Protein AF-A0A937WDK9-F1 (afdb_monomer)

Structure (mmCIF, N/CA/C/O backbone):
data_AF-A0A937WDK9-F1
#
_entry.id   AF-A0A937WDK9-F1
#
loop_
_atom_site.group_PDB
_atom_site.id
_atom_site.type_symbol
_atom_site.label_atom_id
_atom_site.label_alt_id
_atom_site.label_comp_id
_atom_site.label_asym_id
_atom_site.label_entity_id
_atom_site.label_seq_id
_atom_site.pdbx_PDB_ins_code
_atom_site.Cartn_x
_atom_site.Cartn_y
_atom_site.Cartn_z
_atom_site.occupancy
_atom_site.B_iso_or_equiv
_atom_site.auth_seq_id
_atom_site.auth_co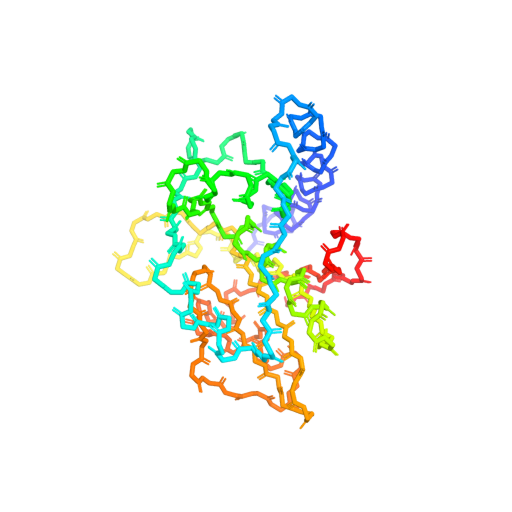mp_id
_atom_site.auth_asym_id
_atom_site.auth_atom_id
_atom_site.pdbx_PDB_model_num
ATOM 1 N N . MET A 1 1 ? 23.531 3.042 -22.780 1.00 50.19 1 MET A N 1
ATOM 2 C CA . MET A 1 1 ? 22.844 3.069 -21.468 1.00 50.19 1 MET A CA 1
ATOM 3 C C . MET A 1 1 ? 23.895 2.851 -20.392 1.00 50.19 1 MET A C 1
ATOM 5 O O . MET A 1 1 ? 24.497 1.791 -20.361 1.00 50.19 1 MET A O 1
ATOM 9 N N . GLY A 1 2 ? 24.240 3.904 -19.647 1.00 51.50 2 GLY A N 1
ATOM 10 C CA . GLY A 1 2 ? 25.459 3.957 -18.831 1.00 51.50 2 GLY A CA 1
ATOM 11 C C . GLY A 1 2 ? 25.343 3.305 -17.451 1.00 51.50 2 GLY A C 1
ATOM 12 O O . GLY A 1 2 ? 24.246 2.995 -16.985 1.00 51.50 2 GLY A O 1
ATOM 13 N N . ILE A 1 3 ? 26.495 3.181 -16.789 1.00 60.38 3 ILE A N 1
ATOM 14 C CA . ILE A 1 3 ? 26.734 2.653 -15.430 1.00 60.38 3 ILE A CA 1
ATOM 15 C C . ILE A 1 3 ? 25.678 3.118 -14.400 1.00 60.38 3 ILE A C 1
ATOM 17 O O . ILE A 1 3 ? 25.248 2.340 -13.551 1.00 60.38 3 ILE A O 1
ATOM 21 N N . LEU A 1 4 ? 25.171 4.350 -14.527 1.00 57.47 4 LEU A N 1
ATOM 22 C CA . LEU A 1 4 ? 24.114 4.915 -13.675 1.00 57.47 4 LEU A CA 1
ATOM 23 C C . LEU A 1 4 ? 22.807 4.100 -13.675 1.00 57.47 4 LEU A C 1
ATOM 25 O O . LEU A 1 4 ? 22.168 3.976 -12.634 1.00 57.47 4 LEU A O 1
ATOM 29 N N . SER A 1 5 ? 22.424 3.509 -14.811 1.00 59.91 5 SER A N 1
ATOM 30 C CA . SER A 1 5 ? 21.208 2.685 -14.915 1.00 59.91 5 SER A CA 1
ATOM 31 C C . SER A 1 5 ? 21.325 1.344 -14.182 1.00 59.91 5 SER A C 1
ATOM 33 O O . SER A 1 5 ? 20.327 0.851 -13.665 1.00 59.91 5 SER A O 1
ATOM 35 N N . ALA A 1 6 ? 22.538 0.793 -14.066 1.00 64.69 6 ALA A N 1
ATOM 36 C CA . ALA A 1 6 ? 22.803 -0.444 -13.330 1.00 64.69 6 ALA A CA 1
ATOM 37 C C . ALA A 1 6 ? 22.931 -0.211 -11.813 1.00 64.69 6 ALA A C 1
ATOM 39 O O . ALA A 1 6 ? 22.556 -1.070 -11.014 1.00 64.69 6 ALA A O 1
ATOM 40 N N . ILE A 1 7 ? 23.437 0.958 -11.404 1.00 70.50 7 ILE A N 1
ATOM 41 C CA . ILE A 1 7 ? 23.608 1.320 -9.988 1.00 70.50 7 ILE A CA 1
ATOM 42 C C . ILE A 1 7 ? 22.280 1.751 -9.357 1.00 70.50 7 ILE A C 1
ATOM 44 O O . ILE A 1 7 ? 22.033 1.449 -8.191 1.00 70.50 7 ILE A O 1
ATOM 48 N N . TYR A 1 8 ? 21.409 2.417 -10.117 1.00 73.50 8 TYR A N 1
ATOM 49 C CA . TYR A 1 8 ? 20.180 3.014 -9.594 1.00 73.50 8 TYR A CA 1
ATOM 50 C C . TYR A 1 8 ? 19.248 2.024 -8.855 1.00 73.50 8 TYR A C 1
ATOM 52 O O . TYR A 1 8 ? 18.906 2.319 -7.709 1.00 73.50 8 TYR A O 1
ATOM 60 N N . PRO A 1 9 ? 18.919 0.823 -9.380 1.00 71.25 9 PRO A N 1
ATOM 61 C CA . PRO A 1 9 ? 18.114 -0.158 -8.641 1.00 71.25 9 PRO A CA 1
ATOM 62 C C . PRO A 1 9 ? 18.754 -0.589 -7.315 1.00 71.25 9 PRO A C 1
ATOM 64 O O . PRO A 1 9 ? 18.071 -0.796 -6.314 1.00 71.25 9 PRO A O 1
ATOM 67 N N . SER A 1 10 ? 20.081 -0.730 -7.302 1.00 76.56 10 SER A N 1
ATOM 68 C CA . SER A 1 10 ? 20.834 -1.124 -6.110 1.00 76.56 10 SER A CA 1
ATOM 69 C C . SER A 1 10 ? 20.853 -0.002 -5.068 1.00 76.56 10 SER A C 1
ATOM 71 O O . SER A 1 10 ? 20.646 -0.273 -3.888 1.00 76.56 10 SER A O 1
ATOM 73 N N . ALA A 1 11 ? 21.031 1.250 -5.497 1.00 74.12 11 ALA A N 1
ATOM 74 C CA . ALA A 1 11 ? 20.981 2.421 -4.625 1.00 74.12 11 ALA A CA 1
ATOM 75 C C . ALA A 1 11 ? 19.591 2.607 -3.997 1.00 74.12 11 ALA A C 1
ATOM 77 O O . ALA A 1 11 ? 19.490 2.817 -2.792 1.00 74.12 11 ALA A O 1
ATOM 78 N N . VAL A 1 12 ? 18.524 2.444 -4.786 1.00 72.44 12 VAL A N 1
ATOM 79 C CA . VAL A 1 12 ? 17.136 2.486 -4.300 1.00 72.44 12 VAL A CA 1
ATOM 80 C C . VAL A 1 12 ? 16.889 1.399 -3.250 1.00 72.44 12 VAL A C 1
ATOM 82 O O . VAL A 1 12 ? 16.391 1.687 -2.163 1.00 72.44 12 VAL A O 1
ATOM 85 N N . ARG A 1 13 ? 17.327 0.160 -3.513 1.00 72.75 13 ARG A N 1
ATOM 86 C CA . ARG A 1 13 ? 17.210 -0.950 -2.554 1.00 72.75 13 ARG A CA 1
ATOM 87 C C . ARG A 1 13 ? 17.935 -0.671 -1.235 1.00 72.75 13 ARG A C 1
ATOM 89 O O . ARG A 1 13 ? 17.421 -1.002 -0.169 1.00 72.75 13 ARG A O 1
ATOM 96 N N . VAL A 1 14 ? 19.136 -0.096 -1.293 1.00 76.19 14 VAL A N 1
ATOM 97 C CA . VAL A 1 14 ? 19.879 0.309 -0.088 1.00 76.19 14 VAL A CA 1
ATOM 98 C C . VAL A 1 14 ? 19.139 1.427 0.648 1.00 76.19 14 VAL A C 1
ATOM 100 O O . VAL A 1 14 ? 19.013 1.352 1.867 1.00 76.19 14 VAL A O 1
ATOM 103 N N . GLY A 1 15 ? 18.582 2.399 -0.080 1.00 74.75 15 GLY A N 1
ATOM 104 C CA . GLY A 1 15 ? 17.730 3.449 0.478 1.00 74.75 15 GLY A CA 1
ATOM 105 C C . GLY A 1 15 ? 16.576 2.885 1.309 1.00 74.75 15 GLY A C 1
ATOM 106 O O . GLY A 1 15 ? 16.439 3.249 2.474 1.00 74.75 15 GLY A O 1
ATOM 107 N N . TYR A 1 16 ? 15.822 1.913 0.780 1.00 70.44 16 TYR A N 1
ATOM 108 C CA . TYR A 1 16 ? 14.734 1.267 1.531 1.00 70.44 16 TYR A CA 1
ATOM 109 C C . TYR A 1 16 ? 15.210 0.567 2.806 1.00 70.44 16 TYR A C 1
ATOM 111 O O . TYR A 1 16 ? 14.581 0.693 3.857 1.00 70.44 16 TYR A O 1
ATOM 119 N N . LYS A 1 17 ? 16.354 -0.125 2.748 1.00 74.44 17 LYS A N 1
ATOM 120 C CA . LYS A 1 17 ? 16.926 -0.792 3.928 1.00 74.44 17 LYS A CA 1
ATOM 121 C C . LYS A 1 17 ? 17.296 0.185 5.044 1.00 74.44 17 LYS A C 1
ATOM 123 O O . LYS A 1 17 ? 17.211 -0.185 6.210 1.00 74.44 17 LYS A O 1
ATOM 128 N N . LEU A 1 18 ? 17.707 1.402 4.695 1.00 78.50 18 LEU A N 1
ATOM 129 C CA . LEU A 1 18 ? 18.058 2.446 5.661 1.00 78.50 18 LEU A CA 1
ATOM 130 C C . LEU A 1 18 ? 16.834 3.244 6.138 1.00 78.50 18 LEU A C 1
ATOM 132 O O . LEU A 1 18 ? 16.800 3.666 7.294 1.00 78.50 18 LEU A O 1
ATOM 136 N N . ARG A 1 19 ? 15.814 3.408 5.284 1.00 79.75 19 ARG A N 1
ATOM 137 C CA . ARG A 1 19 ? 14.560 4.113 5.602 1.00 79.75 19 ARG A CA 1
ATOM 138 C C . ARG A 1 19 ? 13.787 3.439 6.734 1.00 79.75 19 ARG A C 1
ATOM 140 O O . ARG A 1 19 ? 13.255 4.126 7.601 1.00 79.75 19 ARG A O 1
ATOM 147 N N . MET A 1 20 ? 13.758 2.108 6.765 1.00 78.56 20 MET A N 1
ATOM 148 C CA . MET A 1 20 ? 12.973 1.349 7.746 1.00 78.56 20 MET A CA 1
ATOM 149 C C . MET A 1 20 ? 13.413 1.572 9.210 1.00 78.56 20 MET A C 1
ATOM 151 O O . MET A 1 20 ? 12.558 1.929 10.023 1.00 78.56 20 MET A O 1
ATOM 155 N N . PRO A 1 21 ? 14.703 1.436 9.583 1.00 82.06 21 PRO A N 1
ATOM 156 C CA . PRO A 1 21 ? 15.163 1.760 10.936 1.00 82.06 21 PRO A CA 1
ATOM 157 C C . PRO A 1 21 ? 14.905 3.214 11.339 1.00 82.06 21 PRO A C 1
ATOM 159 O O . PRO A 1 21 ? 14.501 3.473 12.472 1.00 82.06 21 PRO A O 1
ATOM 162 N N . LEU A 1 22 ? 15.107 4.160 10.414 1.00 83.75 22 LEU A N 1
ATOM 163 C CA . LEU A 1 22 ? 14.830 5.574 10.665 1.00 83.75 22 LEU A CA 1
ATOM 164 C C . LEU A 1 22 ? 13.338 5.798 10.934 1.00 83.75 22 LEU A C 1
ATOM 166 O O . LEU A 1 22 ? 12.985 6.472 11.899 1.00 83.75 22 LEU A O 1
ATOM 170 N N . SER A 1 23 ? 12.477 5.164 10.138 1.00 83.00 23 SER A N 1
ATOM 171 C CA . SER A 1 23 ? 11.026 5.254 10.295 1.00 83.00 23 SER A CA 1
ATOM 172 C C . SER A 1 23 ? 10.580 4.709 11.651 1.00 83.00 23 SER A C 1
ATOM 174 O O . SER A 1 23 ? 9.870 5.368 12.406 1.00 83.00 23 SER A O 1
ATOM 176 N N . GLN A 1 24 ? 11.093 3.535 12.035 1.00 84.62 24 GLN A N 1
ATOM 177 C CA . GLN A 1 24 ? 10.843 2.949 13.354 1.00 84.62 24 GLN A CA 1
ATOM 178 C C . GLN A 1 24 ? 11.306 3.856 14.496 1.00 84.62 24 GLN A C 1
ATOM 180 O O . GLN A 1 24 ? 10.623 3.948 15.513 1.00 84.62 24 GLN A O 1
ATOM 185 N N . PHE A 1 25 ? 12.458 4.513 14.347 1.00 87.12 25 PHE A N 1
ATOM 186 C CA . PHE A 1 25 ? 12.966 5.440 15.350 1.00 87.12 25 PHE A CA 1
ATOM 187 C C . PHE A 1 25 ? 12.063 6.670 15.489 1.00 87.12 25 PHE A C 1
ATOM 189 O O . PHE A 1 25 ? 11.666 6.992 16.605 1.00 87.12 25 PHE A O 1
ATOM 196 N N . ILE A 1 26 ? 11.686 7.314 14.380 1.00 86.12 26 ILE A N 1
ATOM 197 C CA . ILE A 1 26 ? 10.807 8.494 14.397 1.00 86.12 26 ILE A CA 1
ATOM 198 C C . ILE A 1 26 ? 9.428 8.134 14.968 1.00 86.12 26 ILE A C 1
ATOM 200 O O . ILE A 1 26 ? 8.899 8.857 15.813 1.00 86.12 26 ILE A O 1
ATOM 204 N N . ASN A 1 27 ? 8.865 6.988 14.578 1.00 85.62 27 ASN A N 1
ATOM 205 C CA . ASN A 1 27 ? 7.535 6.566 15.019 1.00 85.62 27 ASN A CA 1
ATOM 206 C C . ASN A 1 27 ? 7.449 6.271 16.523 1.00 85.62 27 ASN A C 1
ATOM 208 O O . ASN A 1 27 ? 6.358 6.349 17.081 1.00 85.62 27 ASN A O 1
ATOM 212 N N . ARG A 1 28 ? 8.571 6.006 17.214 1.00 87.25 28 ARG A N 1
ATOM 213 C CA . ARG A 1 28 ? 8.590 5.872 18.688 1.00 87.25 28 ARG A CA 1
ATOM 214 C C . ARG A 1 28 ? 8.210 7.159 19.416 1.00 87.25 28 ARG A C 1
ATOM 216 O O . ARG A 1 28 ? 7.789 7.088 20.565 1.00 87.25 28 ARG A O 1
ATOM 223 N N . PHE A 1 29 ? 8.376 8.310 18.770 1.00 88.62 29 PHE A N 1
ATOM 224 C CA . PHE A 1 29 ? 8.053 9.618 19.342 1.00 88.62 29 PHE A CA 1
ATOM 225 C C . PHE A 1 29 ? 6.690 10.150 18.884 1.00 88.62 29 PHE A C 1
ATOM 227 O O . PHE A 1 29 ? 6.264 11.206 19.344 1.00 88.62 29 PHE A O 1
ATOM 234 N N . ARG A 1 30 ? 6.004 9.442 17.978 1.00 87.25 30 ARG A N 1
ATOM 235 C CA . ARG A 1 30 ? 4.662 9.790 17.497 1.00 87.25 30 ARG A CA 1
ATOM 236 C C . ARG A 1 30 ? 3.605 9.034 18.302 1.00 87.25 30 ARG A C 1
ATOM 238 O O . ARG A 1 30 ? 3.839 7.909 18.737 1.00 87.25 30 ARG A O 1
ATOM 245 N N . ASP A 1 31 ? 2.425 9.630 18.464 1.00 88.19 31 ASP A N 1
ATOM 246 C CA . ASP A 1 31 ? 1.291 8.953 19.100 1.00 88.19 31 ASP A CA 1
ATOM 247 C C . ASP A 1 31 ? 0.873 7.736 18.267 1.00 88.19 31 ASP A C 1
ATOM 249 O O . ASP A 1 31 ? 0.479 7.876 17.112 1.00 88.19 31 ASP A O 1
ATOM 253 N N . ASN A 1 32 ? 0.993 6.538 18.838 1.00 89.44 32 ASN A N 1
ATOM 254 C CA . ASN A 1 32 ? 0.663 5.262 18.200 1.00 89.44 32 ASN A CA 1
ATOM 255 C C . ASN A 1 32 ? -0.526 4.564 18.889 1.00 89.44 32 ASN A C 1
ATOM 257 O O . ASN A 1 32 ? -0.700 3.355 18.761 1.00 89.44 32 ASN A O 1
ATOM 261 N N . SER A 1 33 ? -1.325 5.307 19.662 1.00 90.38 33 SER A N 1
ATOM 262 C CA . SER A 1 33 ? -2.481 4.783 20.405 1.00 90.38 33 SER A CA 1
ATOM 263 C C . SER A 1 33 ? -3.751 4.631 19.553 1.00 90.38 33 SER A C 1
ATOM 265 O O . SER A 1 33 ? -4.788 4.165 20.035 1.00 90.38 33 SER A O 1
ATOM 267 N N . GLY A 1 34 ? -3.687 5.012 18.274 1.00 90.75 34 GLY A N 1
ATOM 268 C CA . GLY A 1 34 ? -4.795 4.905 17.336 1.00 90.75 34 GLY A CA 1
ATOM 269 C C . GLY A 1 34 ? -5.216 3.457 17.113 1.00 90.75 34 GLY A C 1
ATOM 270 O O . GLY A 1 34 ? -4.447 2.645 16.606 1.00 90.75 34 GLY A O 1
ATOM 271 N N . THR A 1 35 ? -6.460 3.136 17.459 1.00 92.12 35 THR A N 1
ATOM 272 C CA . THR A 1 35 ? -7.077 1.847 17.119 1.00 92.12 35 THR A CA 1
ATOM 273 C C . THR A 1 35 ? -7.824 1.980 15.792 1.00 92.12 35 THR A C 1
ATOM 275 O O . THR A 1 35 ? -8.569 2.957 15.636 1.00 92.12 35 THR A O 1
ATOM 278 N N . PRO A 1 36 ? -7.688 1.010 14.875 1.00 92.62 36 PRO A N 1
ATOM 279 C CA . PRO A 1 36 ? -8.468 0.986 13.648 1.00 92.62 36 PRO A CA 1
ATOM 280 C C . PRO A 1 36 ? -9.974 0.991 13.902 1.00 92.62 36 PRO A C 1
ATOM 282 O O . PRO A 1 36 ? -10.452 0.422 14.890 1.00 92.62 36 PRO A O 1
ATOM 285 N N . LEU A 1 37 ? -10.722 1.615 12.992 1.00 94.62 37 LEU A N 1
ATOM 286 C CA . LEU A 1 37 ? -12.136 1.288 12.837 1.00 94.62 37 LEU A CA 1
ATOM 287 C C . LEU A 1 37 ? -12.266 -0.151 12.334 1.00 94.62 37 LEU A C 1
ATOM 289 O O . LEU A 1 37 ? -11.373 -0.669 11.661 1.00 94.62 37 LEU A O 1
ATOM 293 N N . LYS A 1 38 ? -13.383 -0.791 12.673 1.00 95.94 38 LYS A N 1
ATOM 294 C CA . LYS A 1 38 ? -13.736 -2.093 12.113 1.00 95.94 38 LYS A CA 1
ATOM 295 C C . LYS A 1 38 ? -14.597 -1.863 10.884 1.00 95.94 38 LYS A C 1
ATOM 297 O O . LYS A 1 38 ? -15.565 -1.116 10.973 1.00 95.94 38 LYS A O 1
ATOM 302 N N . PHE A 1 39 ? -14.230 -2.519 9.796 1.00 97.50 39 PHE A N 1
ATOM 303 C CA . PHE A 1 39 ? -14.986 -2.542 8.553 1.00 97.50 39 PHE A CA 1
ATOM 304 C C . PHE A 1 39 ? -15.478 -3.965 8.315 1.00 97.50 39 PHE A C 1
ATOM 306 O O . PHE A 1 39 ? -14.867 -4.922 8.797 1.00 97.50 39 PHE A O 1
ATOM 313 N N . THR A 1 40 ? -16.592 -4.092 7.612 1.00 96.88 40 THR A N 1
ATOM 314 C CA . THR A 1 40 ? -17.188 -5.381 7.256 1.00 96.88 40 THR A CA 1
ATOM 315 C C . THR A 1 40 ? -16.495 -5.972 6.036 1.00 96.88 40 THR A C 1
ATOM 317 O O . THR A 1 40 ? -16.202 -7.164 6.007 1.00 96.88 40 THR A O 1
ATOM 320 N N . ASP A 1 41 ? -16.197 -5.122 5.056 1.00 97.44 41 ASP A N 1
ATOM 321 C CA . ASP A 1 41 ? -15.576 -5.489 3.791 1.00 97.44 41 ASP A CA 1
ATOM 322 C C . ASP A 1 41 ? -14.684 -4.353 3.254 1.00 97.44 41 ASP A C 1
ATOM 324 O O . ASP A 1 41 ? -14.533 -3.281 3.857 1.00 97.44 41 ASP A O 1
ATOM 328 N N . TYR A 1 42 ? -14.032 -4.616 2.120 1.00 97.06 42 TYR A N 1
ATOM 329 C CA . TYR A 1 42 ? -13.104 -3.673 1.506 1.00 97.06 42 TYR A CA 1
ATOM 330 C C . TYR A 1 42 ? -13.815 -2.496 0.816 1.00 97.06 42 TYR A C 1
ATOM 332 O O . TYR A 1 42 ? -13.167 -1.478 0.570 1.00 97.06 42 TYR A O 1
ATOM 340 N N . GLU A 1 43 ? -15.105 -2.613 0.488 1.00 97.50 43 GLU A N 1
ATOM 341 C CA . GLU A 1 43 ? -15.888 -1.574 -0.194 1.00 97.50 43 GLU A CA 1
ATOM 342 C C . GLU A 1 43 ? -16.322 -0.504 0.805 1.00 97.50 43 GLU A C 1
ATOM 344 O O . GLU A 1 43 ? -16.090 0.683 0.572 1.00 97.50 43 GLU A O 1
ATOM 349 N N . GLU A 1 44 ? -16.811 -0.926 1.974 1.00 97.94 44 GLU A N 1
ATOM 350 C CA . GLU A 1 44 ? -17.080 -0.054 3.117 1.00 97.94 44 GLU A CA 1
ATOM 351 C C . GLU A 1 44 ? -15.816 0.727 3.505 1.00 97.94 44 GLU A C 1
ATOM 353 O O . GLU A 1 44 ? -15.845 1.952 3.678 1.00 97.94 44 GLU A O 1
ATOM 358 N N . PHE A 1 45 ? -14.675 0.031 3.583 1.00 98.12 45 PHE A N 1
ATOM 359 C CA . PHE A 1 45 ? -13.393 0.686 3.818 1.00 98.12 45 PHE A CA 1
ATOM 360 C C . PHE A 1 45 ? -13.035 1.661 2.690 1.00 98.12 45 PHE A C 1
ATOM 362 O O . PHE A 1 45 ? -12.595 2.771 2.983 1.00 98.12 45 PHE A O 1
ATOM 369 N N . ALA A 1 46 ? -13.230 1.297 1.419 1.00 97.81 46 ALA A N 1
ATOM 370 C CA . ALA A 1 46 ? -12.906 2.162 0.285 1.00 97.81 46 ALA A CA 1
ATOM 371 C C . ALA A 1 46 ? -13.676 3.488 0.326 1.00 97.81 46 ALA A C 1
ATOM 373 O O . ALA A 1 46 ? -13.078 4.555 0.149 1.00 97.81 46 ALA A O 1
ATOM 374 N N . ASP A 1 47 ? -14.980 3.427 0.591 1.00 97.88 47 ASP A N 1
ATOM 375 C CA . ASP A 1 47 ? -15.842 4.604 0.677 1.00 97.88 47 ASP A CA 1
ATOM 376 C C . ASP A 1 47 ? -15.451 5.497 1.853 1.00 97.88 47 ASP A C 1
ATOM 378 O O . ASP A 1 47 ? -15.288 6.716 1.698 1.00 97.88 47 ASP A O 1
ATOM 382 N N . TRP A 1 48 ? -15.213 4.893 3.019 1.00 97.44 48 TRP A N 1
ATOM 383 C CA . TRP A 1 48 ? -14.728 5.621 4.183 1.00 97.44 48 TRP A CA 1
ATOM 384 C C . TRP A 1 48 ? -13.368 6.273 3.912 1.00 97.44 48 TRP A C 1
ATOM 386 O O . TRP A 1 48 ? -13.175 7.457 4.201 1.00 97.44 48 TRP A O 1
ATOM 396 N N . PHE A 1 49 ? -12.430 5.529 3.328 1.00 97.31 49 PHE A N 1
ATOM 397 C CA . PHE A 1 49 ? -11.053 5.964 3.121 1.00 97.31 49 PHE A CA 1
ATOM 398 C C . PHE A 1 49 ? -10.968 7.107 2.113 1.00 97.31 49 PHE A C 1
ATOM 400 O O . PHE A 1 49 ? -10.262 8.089 2.343 1.00 97.31 49 PHE A O 1
ATOM 407 N N . LYS A 1 50 ? -11.775 7.053 1.052 1.00 96.56 50 LYS A N 1
ATOM 408 C CA . LYS A 1 50 ? -11.913 8.141 0.081 1.00 96.56 50 LYS A CA 1
ATOM 409 C C . LYS A 1 50 ? -12.358 9.456 0.729 1.00 96.56 50 LYS A C 1
ATOM 411 O O . LYS A 1 50 ? -11.888 10.518 0.321 1.00 96.56 50 LYS A O 1
ATOM 416 N N . ALA A 1 51 ? -13.251 9.395 1.717 1.00 96.44 51 ALA A N 1
ATOM 417 C CA . ALA A 1 51 ? -13.770 10.571 2.415 1.00 96.44 51 ALA A CA 1
ATOM 418 C C . ALA A 1 51 ? -12.868 11.059 3.565 1.00 96.44 51 ALA A C 1
ATOM 420 O O . ALA A 1 51 ? -12.852 12.253 3.861 1.00 96.44 51 ALA A O 1
ATOM 421 N N . ASN A 1 52 ? -12.119 10.156 4.206 1.00 97.31 52 ASN A N 1
ATOM 422 C CA . ASN A 1 52 ? -11.406 10.424 5.462 1.00 97.31 52 ASN A CA 1
ATOM 423 C C . ASN A 1 52 ? -9.880 10.415 5.338 1.00 97.31 52 ASN A C 1
ATOM 425 O O . ASN A 1 52 ? -9.199 10.706 6.322 1.00 97.31 52 ASN A O 1
ATOM 429 N N . ALA A 1 53 ? -9.327 10.109 4.166 1.00 96.81 53 ALA A N 1
ATOM 430 C CA . ALA A 1 53 ? -7.896 10.168 3.914 1.00 96.81 53 ALA A CA 1
ATOM 431 C C . ALA A 1 53 ? -7.555 11.094 2.748 1.00 96.81 53 ALA A C 1
ATOM 433 O O . ALA A 1 53 ? -8.287 11.212 1.763 1.00 96.81 53 ALA A O 1
ATOM 434 N N . LYS A 1 54 ? -6.400 11.746 2.855 1.00 95.31 54 LYS A N 1
ATOM 435 C CA . LYS A 1 54 ? -5.874 12.667 1.857 1.00 95.31 54 LYS A CA 1
ATOM 436 C C . LYS A 1 54 ? -4.406 12.373 1.606 1.00 95.31 54 LYS A C 1
ATOM 438 O O . LYS A 1 54 ? -3.612 12.306 2.538 1.00 95.31 54 LYS A O 1
ATOM 443 N N . TRP A 1 55 ? -4.054 12.274 0.329 1.00 91.62 55 TRP A N 1
ATOM 444 C CA . TRP A 1 55 ? -2.657 12.226 -0.074 1.00 91.62 55 TRP A CA 1
ATOM 445 C C . TRP A 1 55 ? -1.980 13.570 0.201 1.00 91.62 55 TRP A C 1
ATOM 447 O O . TRP A 1 55 ? -2.438 14.616 -0.276 1.00 91.62 55 TRP A O 1
ATOM 457 N N . GLU A 1 56 ? -0.888 13.531 0.948 1.00 88.88 56 GLU A N 1
ATOM 458 C CA . GLU A 1 56 ? -0.034 14.674 1.242 1.00 88.88 56 GLU A CA 1
ATOM 459 C C . GLU A 1 56 ? 1.419 14.278 0.986 1.00 88.88 56 GLU A C 1
ATOM 461 O O . GLU A 1 56 ? 1.844 13.180 1.319 1.00 88.88 56 GLU A O 1
ATOM 466 N N . GLN A 1 57 ? 2.165 15.149 0.310 1.00 79.88 57 GLN A N 1
ATOM 467 C CA . GLN A 1 57 ? 3.570 14.888 0.027 1.00 79.88 57 GLN A CA 1
ATOM 468 C C . GLN A 1 57 ? 4.391 15.158 1.290 1.00 79.88 57 GLN A C 1
ATOM 470 O O . GLN A 1 57 ? 4.257 16.239 1.863 1.00 79.88 57 GLN A O 1
ATOM 475 N N . ASP A 1 58 ? 5.289 14.238 1.641 1.00 70.75 58 ASP A N 1
ATOM 476 C CA . ASP A 1 58 ? 6.212 14.410 2.762 1.00 70.75 58 ASP A CA 1
ATOM 477 C C . ASP A 1 58 ? 7.019 15.714 2.695 1.00 70.75 58 ASP A C 1
ATOM 479 O O . ASP A 1 58 ? 7.426 16.199 1.624 1.00 70.75 58 ASP A O 1
ATOM 483 N N . GLU A 1 59 ? 7.286 16.261 3.883 1.00 63.03 59 GLU A N 1
ATOM 484 C CA . GLU A 1 59 ? 8.101 17.455 4.069 1.00 63.03 59 GLU A CA 1
ATOM 485 C C . GLU A 1 59 ? 9.486 17.298 3.413 1.00 63.03 59 GLU A C 1
ATOM 487 O O . GLU A 1 59 ? 10.030 16.203 3.241 1.00 63.03 59 GLU A O 1
ATOM 492 N N . LEU A 1 60 ? 10.075 18.425 2.999 1.00 58.22 60 LEU A N 1
ATOM 493 C CA . LEU A 1 60 ? 11.381 18.468 2.327 1.00 58.22 60 LEU A CA 1
ATOM 494 C C . LEU A 1 60 ? 11.473 17.607 1.052 1.00 58.22 60 LEU A C 1
ATOM 496 O O . LEU A 1 60 ? 12.557 17.149 0.699 1.00 58.22 60 LEU A O 1
ATOM 500 N N . ASN A 1 61 ? 10.368 17.423 0.320 1.00 54.25 61 ASN A N 1
ATOM 501 C CA . ASN A 1 61 ? 10.340 16.629 -0.914 1.00 54.25 61 ASN A CA 1
ATOM 502 C C . ASN A 1 61 ? 10.727 15.148 -0.699 1.00 54.25 61 ASN A C 1
ATOM 504 O O . ASN A 1 61 ? 11.344 14.558 -1.585 1.00 54.25 61 ASN A O 1
ATOM 508 N N . GLY A 1 62 ? 10.390 14.556 0.453 1.00 55.44 62 GLY A N 1
ATOM 509 C CA . GLY A 1 62 ? 10.728 13.158 0.757 1.00 55.44 62 GLY A CA 1
ATOM 510 C C . GLY A 1 62 ? 12.197 12.943 1.147 1.00 55.44 62 GLY A C 1
ATOM 511 O O . GLY A 1 62 ? 12.733 11.851 0.990 1.00 55.44 62 GLY A O 1
ATOM 512 N N . LEU A 1 63 ? 12.901 13.977 1.628 1.00 51.03 63 LEU A N 1
ATOM 513 C CA . LEU A 1 63 ? 14.254 13.792 2.178 1.00 51.03 63 LEU A CA 1
ATOM 514 C C . LEU A 1 63 ? 14.238 13.108 3.557 1.00 51.03 63 LEU A C 1
ATOM 516 O O . LEU A 1 63 ? 15.204 12.447 3.926 1.00 51.03 63 LEU A O 1
ATOM 520 N N . LEU A 1 64 ? 13.144 13.284 4.301 1.00 58.06 64 LEU A N 1
ATOM 521 C CA . LEU A 1 64 ? 12.855 12.634 5.583 1.00 58.06 64 LEU A CA 1
ATOM 522 C C . LEU A 1 64 ? 11.672 11.674 5.436 1.00 58.06 64 LEU A C 1
ATOM 524 O O . LEU A 1 64 ? 10.816 11.607 6.311 1.00 58.06 64 LEU A O 1
ATOM 528 N N . ASP A 1 65 ? 11.638 10.981 4.299 1.00 67.94 65 ASP A N 1
ATOM 529 C CA . ASP A 1 65 ? 10.581 10.056 3.910 1.00 67.94 65 ASP A CA 1
ATOM 530 C C . ASP A 1 65 ? 10.409 8.962 4.979 1.00 67.94 65 ASP A C 1
ATOM 532 O O . ASP A 1 65 ? 11.229 8.044 5.090 1.00 67.94 65 ASP A O 1
ATOM 536 N N . ASN A 1 66 ? 9.389 9.096 5.827 1.00 79.38 66 ASN A N 1
ATOM 537 C CA . ASN A 1 66 ? 9.149 8.234 6.985 1.00 79.38 66 ASN A CA 1
ATOM 538 C C . ASN A 1 66 ? 7.812 7.524 6.811 1.00 79.38 66 ASN A C 1
ATOM 540 O O . ASN A 1 66 ? 6.781 8.176 6.734 1.00 79.38 66 ASN A O 1
ATOM 544 N N . ILE A 1 67 ? 7.830 6.193 6.871 1.00 85.31 67 ILE A N 1
ATOM 545 C CA . ILE A 1 67 ? 6.604 5.396 6.848 1.00 85.31 67 ILE A CA 1
ATOM 546 C C . ILE A 1 67 ? 5.981 5.409 8.242 1.00 85.31 67 ILE A C 1
ATOM 548 O O . ILE A 1 67 ? 6.474 4.737 9.153 1.00 85.31 67 ILE A O 1
ATOM 552 N N . SER A 1 68 ? 4.874 6.122 8.411 1.00 87.62 68 SER A N 1
ATOM 553 C CA . SER A 1 68 ? 4.062 6.097 9.625 1.00 87.62 68 SER A CA 1
ATOM 554 C C . SER A 1 68 ? 3.482 4.700 9.850 1.00 87.62 68 SER A C 1
ATOM 556 O O . SER A 1 68 ? 3.138 3.970 8.913 1.00 87.62 68 SER A O 1
ATOM 558 N N . THR A 1 69 ? 3.352 4.291 11.112 1.00 90.31 69 THR A N 1
ATOM 559 C CA . THR A 1 69 ? 2.602 3.067 11.423 1.00 90.31 69 THR A CA 1
ATOM 560 C C . THR A 1 69 ? 1.110 3.290 11.168 1.00 90.31 69 THR A C 1
ATOM 562 O O . THR A 1 69 ? 0.611 4.415 11.252 1.00 90.31 69 THR A O 1
ATOM 565 N N . ALA A 1 70 ? 0.357 2.206 10.957 1.00 91.94 70 ALA A N 1
ATOM 566 C CA . ALA A 1 70 ? -1.102 2.293 10.907 1.00 91.94 70 ALA A CA 1
ATOM 567 C C . ALA A 1 70 ? -1.678 2.939 12.186 1.00 91.94 70 ALA A C 1
ATOM 569 O O . ALA A 1 70 ? -2.573 3.773 12.101 1.00 91.94 70 ALA A O 1
ATOM 570 N N . GLY A 1 71 ? -1.127 2.626 13.366 1.00 93.31 71 GLY A N 1
ATOM 571 C CA . GLY A 1 71 ? -1.560 3.230 14.631 1.00 93.31 71 GLY A CA 1
ATOM 572 C C . GLY A 1 71 ? -1.314 4.742 14.711 1.00 93.31 71 GLY A C 1
ATOM 573 O O . GLY A 1 71 ? -2.171 5.460 15.227 1.00 93.31 71 GLY A O 1
ATOM 574 N N . ASN A 1 72 ? -0.212 5.252 14.142 1.00 93.62 72 ASN A N 1
ATOM 575 C CA . ASN A 1 72 ? 0.024 6.695 14.028 1.00 93.62 72 ASN A CA 1
ATOM 576 C C . ASN A 1 72 ? -1.042 7.366 13.158 1.00 93.62 72 ASN A C 1
ATOM 578 O O . ASN A 1 72 ? -1.613 8.387 13.542 1.00 93.62 72 ASN A O 1
ATOM 582 N N . MET A 1 73 ? -1.346 6.762 12.012 1.00 95.75 73 MET A N 1
ATOM 583 C CA . MET A 1 73 ? -2.346 7.275 11.081 1.00 95.75 73 MET A CA 1
ATOM 584 C C . MET A 1 73 ? -3.755 7.270 11.698 1.00 95.75 73 MET A C 1
ATOM 586 O O . MET A 1 73 ? -4.489 8.254 11.606 1.00 95.75 73 MET A O 1
ATOM 590 N N . TRP A 1 74 ? -4.118 6.213 12.430 1.00 97.12 74 TRP A N 1
ATOM 591 C CA . TRP A 1 74 ? -5.384 6.154 13.168 1.00 97.12 74 TRP A CA 1
ATOM 592 C C . TRP A 1 74 ? -5.468 7.170 14.311 1.00 97.12 74 TRP A C 1
ATOM 594 O O . TRP A 1 74 ? -6.536 7.744 14.532 1.00 97.12 74 TRP A O 1
ATOM 604 N N . ALA A 1 75 ? -4.366 7.430 15.020 1.00 95.69 75 ALA A N 1
ATOM 605 C CA . ALA A 1 75 ? -4.317 8.473 16.043 1.00 95.69 75 ALA A CA 1
ATOM 606 C C . ALA A 1 75 ? -4.526 9.861 15.416 1.00 95.69 75 ALA A C 1
ATOM 608 O O . ALA A 1 75 ? -5.349 10.641 15.898 1.00 95.69 75 ALA A O 1
ATOM 609 N N . GLN A 1 76 ? -3.860 10.132 14.287 1.00 94.94 76 GLN A N 1
ATOM 610 C CA . GLN A 1 76 ? -4.006 11.376 13.533 1.00 94.94 76 GLN A CA 1
ATOM 611 C C . GLN A 1 76 ? -5.452 11.598 13.068 1.00 94.94 76 GLN A C 1
ATOM 613 O O . GLN A 1 76 ? -5.976 12.697 13.256 1.00 94.94 76 GLN A O 1
ATOM 618 N N . TRP A 1 77 ? -6.115 10.577 12.513 1.00 96.38 77 TRP A N 1
ATOM 619 C CA . TRP A 1 77 ? -7.519 10.690 12.109 1.00 96.38 77 TRP A CA 1
ATOM 620 C C . TRP A 1 77 ? -8.437 10.977 13.301 1.00 96.38 77 TRP A C 1
ATOM 622 O O . TRP A 1 77 ? -9.277 11.865 13.213 1.00 96.38 77 TRP A O 1
ATOM 632 N N . ARG A 1 78 ? -8.254 10.304 14.444 1.00 95.81 78 ARG A N 1
ATOM 633 C CA . ARG A 1 78 ? -9.074 10.562 15.643 1.00 95.81 78 ARG A CA 1
ATOM 634 C C . ARG A 1 78 ? -8.944 11.990 16.162 1.00 95.81 78 ARG A C 1
ATOM 636 O O . ARG A 1 78 ? -9.923 12.554 16.635 1.00 95.81 78 ARG A O 1
ATOM 643 N N . GLN A 1 79 ? -7.743 12.556 16.091 1.00 95.38 79 GLN A N 1
ATOM 644 C CA . GLN A 1 79 ? -7.479 13.915 16.562 1.00 95.38 79 GLN A CA 1
ATOM 645 C C . GLN A 1 79 ? -7.976 14.980 15.577 1.00 95.38 79 GLN A C 1
ATOM 647 O O . GLN A 1 79 ? -8.475 16.017 16.002 1.00 95.38 79 GLN A O 1
ATOM 652 N N . ASN A 1 80 ? -7.844 14.734 14.269 1.00 95.31 80 ASN A N 1
ATOM 653 C CA . ASN A 1 80 ? -8.026 15.766 13.241 1.00 95.31 80 ASN A CA 1
ATOM 654 C C . ASN A 1 80 ? -9.246 15.548 12.331 1.00 95.31 80 ASN A C 1
ATOM 656 O O . ASN A 1 80 ? -9.521 16.384 11.473 1.00 95.31 80 ASN A O 1
ATOM 660 N N . GLY A 1 81 ? -9.935 14.413 12.448 1.00 95.44 81 GLY A N 1
ATOM 661 C CA . GLY A 1 81 ? -11.013 13.984 11.549 1.00 95.44 81 GLY A CA 1
ATOM 662 C C . GLY A 1 81 ? -10.551 13.547 10.153 1.00 95.44 81 GLY A C 1
ATOM 663 O O . GLY A 1 81 ? -11.376 13.140 9.343 1.00 95.44 81 GLY A O 1
ATOM 664 N N . ILE A 1 82 ? -9.251 13.623 9.849 1.00 95.81 82 ILE A N 1
ATOM 665 C CA . ILE A 1 82 ? -8.684 13.264 8.545 1.00 95.81 82 ILE A CA 1
ATOM 666 C C . ILE A 1 82 ? -7.306 12.620 8.706 1.00 95.81 82 ILE A C 1
ATOM 668 O O . ILE A 1 82 ? -6.481 13.077 9.498 1.00 95.81 82 ILE A O 1
ATOM 672 N N . MET A 1 83 ? -7.061 11.568 7.931 1.00 95.12 83 MET A N 1
ATOM 673 C CA . MET A 1 83 ? -5.760 10.931 7.761 1.00 95.12 83 MET A CA 1
ATOM 674 C C . MET A 1 83 ? -5.006 11.622 6.623 1.00 95.12 83 MET A C 1
ATOM 676 O O . MET A 1 83 ? -5.522 11.734 5.511 1.00 95.12 83 MET A O 1
ATOM 680 N N . LYS A 1 84 ? -3.787 12.086 6.871 1.00 94.69 84 LYS A N 1
ATOM 681 C CA . LYS A 1 84 ? -2.912 12.678 5.862 1.00 94.69 84 LYS A CA 1
ATOM 682 C C . LYS A 1 84 ? -1.577 11.963 5.874 1.00 94.69 84 LYS A C 1
ATOM 684 O O . LYS A 1 84 ? -0.932 11.899 6.918 1.00 94.69 84 LYS A O 1
ATOM 689 N N . GLY A 1 85 ? -1.199 11.455 4.714 1.00 92.00 85 GLY A N 1
ATOM 690 C CA . GLY A 1 85 ? 0.050 10.742 4.518 1.00 92.00 85 GLY A CA 1
ATOM 691 C C . GLY A 1 85 ? 0.347 10.575 3.039 1.00 92.00 85 GLY A C 1
ATOM 692 O O . GLY A 1 85 ? -0.490 10.883 2.177 1.00 92.00 85 GLY A O 1
ATOM 693 N N . ASP A 1 86 ? 1.547 10.101 2.755 1.00 91.25 86 ASP A N 1
ATOM 694 C CA . ASP A 1 86 ? 2.016 9.898 1.396 1.00 91.25 86 ASP A CA 1
ATOM 695 C C . ASP A 1 86 ? 1.572 8.526 0.836 1.00 91.25 86 ASP A C 1
ATOM 697 O O . ASP A 1 86 ? 0.628 7.897 1.325 1.00 91.25 86 ASP A O 1
ATOM 701 N N . CYS A 1 87 ? 2.195 8.053 -0.248 1.00 92.06 87 CYS A N 1
ATOM 702 C CA . CYS A 1 87 ? 1.836 6.748 -0.802 1.00 92.06 87 CYS A CA 1
ATOM 703 C C . CYS A 1 87 ? 2.197 5.569 0.117 1.00 92.06 87 CYS A C 1
ATOM 705 O O . CYS A 1 87 ? 1.485 4.565 0.089 1.00 92.06 87 CYS A O 1
ATOM 707 N N . ASP A 1 88 ? 3.267 5.662 0.912 1.00 91.81 88 ASP A N 1
ATOM 708 C CA . ASP A 1 88 ? 3.665 4.595 1.828 1.00 91.81 88 ASP A CA 1
ATOM 709 C C . ASP A 1 88 ? 2.717 4.513 3.026 1.00 91.81 88 ASP A C 1
ATOM 711 O O . ASP A 1 88 ? 2.252 3.421 3.364 1.00 91.81 88 ASP A O 1
ATOM 715 N N . ASP A 1 89 ? 2.386 5.655 3.634 1.00 93.75 89 ASP A N 1
ATOM 716 C CA . ASP A 1 89 ? 1.482 5.715 4.787 1.00 93.75 89 ASP A CA 1
ATOM 717 C C . ASP A 1 89 ? 0.107 5.126 4.455 1.00 93.75 89 ASP A C 1
ATOM 719 O O . ASP A 1 89 ? -0.431 4.273 5.171 1.00 93.75 89 ASP A O 1
ATOM 723 N N . LEU A 1 90 ? -0.465 5.571 3.333 1.00 96.12 90 LEU A N 1
ATOM 724 C CA . LEU A 1 90 ? -1.804 5.174 2.915 1.00 96.12 90 LEU A CA 1
ATOM 725 C C . LEU A 1 90 ? -1.848 3.706 2.470 1.00 96.12 90 LEU A C 1
ATOM 727 O O . LEU A 1 90 ? -2.822 3.004 2.761 1.00 96.12 90 LEU A O 1
ATOM 731 N N . ALA A 1 91 ? -0.781 3.208 1.837 1.00 96.44 91 ALA A N 1
ATOM 732 C CA . ALA A 1 91 ? -0.654 1.788 1.526 1.00 96.44 91 ALA A CA 1
ATOM 733 C C . ALA A 1 91 ? -0.557 0.935 2.805 1.00 96.44 91 ALA A C 1
ATOM 735 O O . ALA A 1 91 ? -1.221 -0.100 2.914 1.00 96.44 91 ALA A O 1
ATOM 736 N N . ASN A 1 92 ? 0.207 1.393 3.803 1.00 95.12 92 ASN A N 1
ATOM 737 C CA . ASN A 1 92 ? 0.362 0.707 5.084 1.00 95.12 92 ASN A CA 1
ATOM 738 C C . ASN A 1 92 ? -0.973 0.584 5.839 1.00 95.12 92 ASN A C 1
ATOM 740 O O . ASN A 1 92 ? -1.345 -0.512 6.267 1.00 95.12 92 ASN A O 1
ATOM 744 N N . VAL A 1 93 ? -1.738 1.677 5.942 1.00 96.94 93 VAL A N 1
ATOM 745 C CA . VAL A 1 93 ? -3.087 1.654 6.537 1.00 96.94 93 VAL A CA 1
ATOM 746 C C . VAL A 1 93 ? -3.990 0.679 5.789 1.00 96.94 93 VAL A C 1
ATOM 748 O O . VAL A 1 93 ? -4.591 -0.193 6.416 1.00 96.94 93 VAL A O 1
ATOM 751 N N . SER A 1 94 ? -4.029 0.776 4.457 1.00 97.81 94 SER A N 1
ATOM 752 C CA . SER A 1 94 ? -4.877 -0.081 3.622 1.00 97.81 94 SER A CA 1
ATOM 753 C C . SER A 1 94 ? -4.556 -1.563 3.822 1.00 97.81 94 SER A C 1
ATOM 755 O O . SER A 1 94 ? -5.459 -2.367 4.021 1.00 97.81 94 SER A O 1
ATOM 757 N N . ALA A 1 95 ? -3.273 -1.937 3.828 1.00 97.62 95 ALA A N 1
ATOM 758 C CA . ALA A 1 95 ? -2.858 -3.331 3.984 1.00 97.62 95 ALA A CA 1
ATOM 759 C C . ALA A 1 95 ? -3.206 -3.907 5.365 1.00 97.62 95 ALA A C 1
ATOM 761 O O . ALA A 1 95 ? -3.543 -5.086 5.466 1.00 97.62 95 ALA A O 1
ATOM 762 N N . ASN A 1 96 ? -3.138 -3.093 6.424 1.00 97.38 96 ASN A N 1
ATOM 763 C CA . ASN A 1 96 ? -3.525 -3.528 7.767 1.00 97.38 96 ASN A CA 1
ATOM 764 C C . ASN A 1 96 ? -5.041 -3.705 7.890 1.00 97.38 96 ASN A C 1
ATOM 766 O O . ASN A 1 96 ? -5.476 -4.736 8.391 1.00 97.38 96 ASN A O 1
ATOM 770 N N . VAL A 1 97 ? -5.838 -2.764 7.371 1.00 97.69 97 VAL A N 1
ATOM 771 C CA . VAL A 1 97 ? -7.304 -2.901 7.375 1.00 97.69 97 VAL A CA 1
ATOM 772 C C . VAL A 1 97 ? -7.739 -4.124 6.574 1.00 97.69 97 VAL A C 1
ATOM 774 O O . VAL A 1 97 ? -8.507 -4.931 7.082 1.00 97.69 97 VAL A O 1
ATOM 777 N N . LEU A 1 98 ? -7.200 -4.307 5.363 1.00 97.62 98 LEU A N 1
ATOM 778 C CA . LEU A 1 98 ? -7.507 -5.455 4.504 1.00 97.62 98 LEU A CA 1
ATOM 779 C C . LEU A 1 98 ? -7.191 -6.792 5.183 1.00 97.62 98 LEU A C 1
ATOM 781 O O . LEU A 1 98 ? -7.975 -7.731 5.090 1.00 97.62 98 LEU A O 1
ATOM 785 N N . LYS A 1 99 ? -6.070 -6.867 5.905 1.00 95.75 99 LYS A N 1
ATOM 786 C CA . LYS A 1 99 ? -5.715 -8.045 6.700 1.00 95.75 99 LYS A CA 1
ATOM 787 C C . LYS A 1 99 ? -6.725 -8.296 7.824 1.00 95.75 99 LYS A C 1
ATOM 789 O O . LYS A 1 99 ? -7.092 -9.446 8.050 1.00 95.75 99 LYS A O 1
ATOM 794 N N . ASP A 1 100 ? -7.175 -7.251 8.514 1.00 96.06 100 ASP A N 1
ATOM 795 C CA . ASP A 1 100 ? -8.133 -7.373 9.619 1.00 96.06 100 ASP A CA 1
ATOM 796 C C . ASP A 1 100 ? -9.519 -7.852 9.152 1.00 96.06 100 ASP A C 1
ATOM 798 O O . ASP A 1 100 ? -10.181 -8.587 9.884 1.00 96.06 100 ASP A O 1
ATOM 802 N N . ILE A 1 101 ? -9.928 -7.506 7.926 1.00 96.62 101 ILE A N 1
ATOM 803 C CA . ILE A 1 101 ? -11.167 -8.006 7.298 1.00 96.62 101 ILE A CA 1
ATOM 804 C C . ILE A 1 101 ? -10.985 -9.344 6.558 1.00 96.62 101 ILE A C 1
ATOM 806 O O . ILE A 1 101 ? -11.936 -9.871 5.993 1.00 96.62 101 ILE A O 1
ATOM 810 N N . GLY A 1 102 ? -9.781 -9.928 6.592 1.00 96.06 102 GLY A N 1
ATOM 811 C CA . GLY A 1 102 ? -9.520 -11.293 6.123 1.00 96.06 102 GLY A CA 1
ATOM 812 C C . GLY A 1 102 ? -8.918 -11.423 4.722 1.00 96.06 102 GLY A C 1
ATOM 813 O O . GLY A 1 102 ? -8.718 -12.547 4.265 1.00 96.06 102 GLY A O 1
ATOM 814 N N . HIS A 1 103 ? -8.568 -10.323 4.052 1.00 96.62 103 HIS A N 1
ATOM 815 C CA . HIS A 1 103 ? -7.916 -10.377 2.743 1.00 96.62 103 HIS A CA 1
ATOM 816 C C . HIS A 1 103 ? -6.402 -10.553 2.851 1.00 96.62 103 HIS A C 1
ATOM 818 O O . HIS A 1 103 ? -5.718 -9.964 3.697 1.00 96.62 103 HIS A O 1
ATOM 824 N N . GLN A 1 104 ? -5.842 -11.314 1.912 1.00 95.00 104 GLN A N 1
ATOM 825 C CA . GLN A 1 104 ? -4.403 -11.340 1.707 1.00 95.00 104 GLN A CA 1
ATOM 826 C C . GLN A 1 104 ? -3.976 -10.057 0.984 1.00 95.00 104 GLN A C 1
ATOM 828 O O . GLN A 1 104 ? -4.242 -9.886 -0.203 1.00 95.00 104 GLN A O 1
ATOM 833 N N . ALA A 1 105 ? -3.300 -9.161 1.703 1.00 96.69 105 ALA A N 1
ATOM 834 C CA . ALA A 1 105 ? -2.847 -7.875 1.183 1.00 96.69 105 ALA A CA 1
ATOM 835 C C . ALA A 1 105 ? -1.324 -7.720 1.253 1.00 96.69 105 ALA A C 1
ATOM 837 O O . ALA A 1 105 ? -0.668 -8.147 2.210 1.00 96.69 105 ALA A O 1
ATOM 838 N N . TYR A 1 106 ? -0.773 -7.044 0.250 1.00 97.38 106 TYR A N 1
ATOM 839 C CA . TYR A 1 106 ? 0.642 -6.732 0.142 1.00 97.38 106 TYR A CA 1
ATOM 840 C C . TYR A 1 106 ? 0.858 -5.266 -0.194 1.00 97.38 106 TYR A C 1
ATOM 842 O O . TYR A 1 106 ? 0.146 -4.684 -1.009 1.00 97.38 106 TYR A O 1
ATOM 850 N N . ILE A 1 107 ? 1.906 -4.701 0.390 1.00 96.50 107 ILE A N 1
ATOM 851 C CA . ILE A 1 107 ? 2.399 -3.365 0.077 1.00 96.50 107 ILE A CA 1
ATOM 852 C C . ILE A 1 107 ? 3.448 -3.524 -1.018 1.00 96.50 107 ILE A C 1
ATOM 854 O O . ILE A 1 107 ? 4.424 -4.257 -0.846 1.00 96.50 107 ILE A O 1
ATOM 858 N N . VAL A 1 108 ? 3.251 -2.853 -2.147 1.00 95.81 108 VAL A N 1
ATOM 859 C CA . VAL A 1 108 ? 4.138 -2.939 -3.305 1.00 95.81 108 VAL A CA 1
ATOM 860 C C . VAL A 1 108 ? 4.727 -1.580 -3.606 1.00 95.81 108 VAL A C 1
ATOM 862 O O . VAL A 1 108 ? 4.017 -0.629 -3.920 1.00 95.81 108 VAL A O 1
ATOM 865 N N . THR A 1 109 ? 6.052 -1.512 -3.564 1.00 92.88 109 THR A N 1
ATOM 866 C CA . THR A 1 109 ? 6.803 -0.331 -3.966 1.00 92.88 109 THR A CA 1
ATOM 867 C C . THR A 1 109 ? 7.282 -0.480 -5.403 1.00 92.88 109 THR A C 1
ATOM 869 O O . THR A 1 109 ? 8.083 -1.362 -5.705 1.00 92.88 109 THR A O 1
ATOM 872 N N . LEU A 1 110 ? 6.821 0.404 -6.282 1.00 92.25 110 LEU A N 1
ATOM 873 C CA . LEU A 1 110 ? 7.169 0.490 -7.695 1.00 92.25 110 LEU A CA 1
ATOM 874 C C . LEU A 1 110 ? 8.305 1.493 -7.889 1.00 92.25 110 LEU A C 1
ATOM 876 O O . LEU A 1 110 ? 8.177 2.666 -7.539 1.00 92.25 110 LEU A O 1
ATOM 880 N N . THR A 1 111 ? 9.411 1.052 -8.483 1.00 89.19 111 THR A N 1
ATOM 881 C CA . THR A 1 111 ? 10.542 1.916 -8.834 1.00 89.19 111 THR A CA 1
ATOM 882 C C . THR A 1 111 ? 10.559 2.155 -10.343 1.00 89.19 111 THR A C 1
ATOM 884 O O . THR A 1 111 ? 10.759 1.203 -11.106 1.00 89.19 111 THR A O 1
ATOM 887 N N . PRO A 1 112 ? 10.382 3.405 -10.801 1.00 87.50 112 PRO A N 1
ATOM 888 C CA . PRO A 1 112 ? 10.439 3.729 -12.217 1.00 87.50 112 PRO A CA 1
ATOM 889 C C . PRO A 1 112 ? 11.882 3.865 -12.728 1.00 87.50 112 PRO A C 1
ATOM 891 O O . PRO A 1 112 ? 12.814 4.117 -11.967 1.00 87.50 112 PRO A O 1
ATOM 894 N N . ARG A 1 113 ? 12.079 3.776 -14.045 1.00 84.31 113 ARG A N 1
ATOM 895 C CA . ARG A 1 113 ? 13.351 4.033 -14.725 1.00 84.31 113 ARG A CA 1
ATOM 896 C C . ARG A 1 113 ? 13.801 5.465 -14.453 1.00 84.31 113 ARG A C 1
ATOM 898 O O . ARG A 1 113 ? 13.025 6.410 -14.589 1.00 84.31 113 ARG A O 1
ATOM 905 N N . LEU A 1 114 ? 15.085 5.629 -14.135 1.00 78.69 114 LEU A N 1
ATOM 906 C CA . LEU A 1 114 ? 15.674 6.943 -13.903 1.00 78.69 114 LEU A CA 1
ATOM 907 C C . LEU A 1 114 ? 15.412 7.877 -15.093 1.00 78.69 114 LEU A C 1
ATOM 909 O O . LEU A 1 114 ? 15.719 7.544 -16.238 1.00 78.69 114 LEU A O 1
ATOM 913 N N . GLY A 1 115 ? 14.874 9.061 -14.805 1.00 73.12 115 GLY A N 1
ATOM 914 C CA . GLY A 1 115 ? 14.598 10.076 -15.820 1.00 73.12 115 GLY A CA 1
ATOM 915 C C . GLY A 1 115 ? 13.282 9.876 -16.570 1.00 73.12 115 GLY A C 1
ATOM 916 O O . GLY A 1 115 ? 12.967 10.708 -17.422 1.00 73.12 115 GLY A O 1
ATOM 917 N N . PHE A 1 116 ? 12.496 8.843 -16.238 1.00 79.56 116 PHE A N 1
ATOM 918 C CA . PHE A 1 116 ? 11.118 8.749 -16.699 1.00 79.56 116 PHE A CA 1
ATOM 919 C C . PHE A 1 116 ? 10.358 10.019 -16.292 1.00 79.56 116 PHE A C 1
ATOM 921 O O . PHE A 1 116 ? 10.477 10.523 -15.172 1.00 79.56 116 PHE A O 1
ATOM 928 N N . LYS A 1 117 ? 9.589 10.570 -17.226 1.00 73.00 117 LYS A N 1
ATOM 929 C CA . LYS A 1 117 ? 8.687 11.689 -16.970 1.00 73.00 117 LYS A CA 1
ATOM 930 C C . LYS A 1 117 ? 7.299 11.209 -17.327 1.00 73.00 117 LYS A C 1
ATOM 932 O O . LYS A 1 117 ? 7.051 10.848 -18.471 1.00 73.00 117 LYS A O 1
ATOM 937 N N . ARG A 1 118 ? 6.406 11.211 -16.344 1.00 68.50 118 ARG A N 1
ATOM 938 C CA . ARG A 1 118 ? 4.988 10.982 -16.607 1.00 68.50 118 ARG A CA 1
ATOM 939 C C . ARG A 1 118 ? 4.473 12.152 -17.446 1.00 68.50 118 ARG A C 1
ATOM 941 O O . ARG A 1 118 ? 4.800 13.301 -17.135 1.00 68.50 118 ARG A O 1
ATOM 948 N N . GLU A 1 119 ? 3.714 11.863 -18.500 1.00 61.34 119 GLU A N 1
ATOM 949 C CA . GLU A 1 119 ? 3.192 12.873 -19.426 1.00 61.34 119 GLU A CA 1
ATOM 950 C C . GLU A 1 119 ? 2.578 14.065 -18.673 1.00 61.34 119 GLU A C 1
ATOM 952 O O . GLU A 1 119 ? 1.864 13.907 -17.681 1.00 61.34 119 GLU A O 1
ATOM 957 N N . GLY A 1 120 ? 2.945 15.280 -19.088 1.00 55.50 120 GLY A N 1
ATOM 958 C CA . GLY A 1 120 ? 2.470 16.526 -18.478 1.00 55.50 120 GLY A CA 1
ATOM 959 C C . GLY A 1 120 ? 3.095 16.913 -17.128 1.00 55.50 120 GLY A C 1
ATOM 960 O O . GLY A 1 120 ? 2.851 18.024 -16.657 1.00 55.50 120 GLY A O 1
ATOM 961 N N . LYS A 1 121 ? 3.936 16.079 -16.494 1.00 54.66 121 LYS A N 1
ATOM 962 C CA . LYS A 1 121 ? 4.572 16.408 -15.201 1.00 54.66 121 LYS A CA 1
ATOM 963 C C . LYS A 1 121 ? 6.075 16.676 -15.350 1.00 54.66 121 LYS A C 1
ATOM 965 O O . LYS A 1 121 ? 6.852 15.812 -15.738 1.00 54.66 121 LYS A O 1
ATOM 970 N N . LYS A 1 122 ? 6.515 17.881 -14.951 1.00 48.12 122 LYS A N 1
ATOM 971 C CA . LYS A 1 122 ? 7.945 18.268 -14.860 1.00 48.12 122 LYS A CA 1
ATOM 972 C C . LYS A 1 122 ? 8.698 17.596 -13.696 1.00 48.12 122 LYS A C 1
ATOM 974 O O . LYS A 1 122 ? 9.918 17.735 -13.613 1.00 48.12 122 LYS A O 1
ATOM 979 N N . LYS A 1 123 ? 7.998 16.918 -12.776 1.00 53.41 123 LYS A N 1
ATOM 980 C CA . LYS A 1 123 ? 8.603 16.292 -11.588 1.00 53.41 123 LYS A CA 1
ATOM 981 C C . LYS A 1 123 ? 9.388 15.029 -11.976 1.00 53.41 123 LYS A C 1
ATOM 983 O O . LYS A 1 123 ? 8.981 14.289 -12.868 1.00 53.41 123 LYS A O 1
ATOM 988 N N . LYS A 1 124 ? 10.525 14.810 -11.304 1.00 57.16 124 LYS A N 1
ATOM 989 C CA . LYS A 1 124 ? 11.343 13.590 -11.423 1.00 57.16 124 LYS A CA 1
ATOM 990 C C . LYS A 1 124 ? 10.487 12.356 -11.095 1.00 57.16 124 LYS A C 1
ATOM 992 O O . LYS A 1 124 ? 9.617 12.438 -10.233 1.00 57.16 124 LYS A O 1
ATOM 997 N N . SER A 1 125 ? 10.743 11.229 -11.758 1.00 61.97 125 SER A N 1
ATOM 998 C CA . SER A 1 125 ? 10.143 9.935 -11.419 1.00 61.97 125 SER A CA 1
ATOM 999 C C . SER A 1 125 ? 10.563 9.506 -10.014 1.00 61.97 125 SER A C 1
ATOM 1001 O O . SER A 1 125 ? 11.757 9.321 -9.767 1.00 61.97 125 SER A O 1
ATOM 1003 N N . TRP A 1 126 ? 9.611 9.387 -9.096 1.00 74.50 126 TRP A N 1
ATOM 1004 C CA . TRP A 1 126 ? 9.847 8.906 -7.732 1.00 74.50 126 TRP A CA 1
ATOM 1005 C C . TRP A 1 126 ? 9.278 7.502 -7.575 1.00 74.50 126 TRP A C 1
ATOM 1007 O O . TRP A 1 126 ? 8.517 7.062 -8.429 1.00 74.50 126 TRP A O 1
ATOM 1017 N N . GLY A 1 127 ? 9.677 6.782 -6.528 1.00 84.81 127 GLY A N 1
ATOM 1018 C CA . GLY A 1 127 ? 8.986 5.542 -6.189 1.00 84.81 127 GLY A CA 1
ATOM 1019 C C . GLY A 1 127 ? 7.502 5.818 -5.936 1.00 84.81 127 GLY A C 1
ATOM 1020 O O . GLY A 1 127 ? 7.137 6.925 -5.543 1.00 84.81 127 GLY A O 1
ATOM 1021 N N . HIS A 1 128 ? 6.654 4.829 -6.190 1.00 90.62 128 HIS A N 1
ATOM 1022 C CA . HIS A 1 128 ? 5.236 4.895 -5.842 1.00 90.62 128 HIS A CA 1
ATOM 1023 C C . HIS A 1 128 ? 4.836 3.631 -5.109 1.00 90.62 128 HIS A C 1
ATOM 1025 O O . HIS A 1 128 ? 5.309 2.552 -5.463 1.00 90.62 128 HIS A O 1
ATOM 1031 N N . VAL A 1 129 ? 3.980 3.754 -4.102 1.00 93.19 129 VAL A N 1
ATOM 1032 C CA . VAL A 1 129 ? 3.578 2.621 -3.269 1.00 93.19 129 VAL A CA 1
ATOM 1033 C C . VAL A 1 129 ? 2.077 2.403 -3.366 1.00 93.19 129 VAL A C 1
ATOM 1035 O O . VAL A 1 129 ? 1.282 3.343 -3.356 1.00 93.19 129 VAL A O 1
ATOM 1038 N N . ILE A 1 130 ? 1.706 1.141 -3.545 1.00 96.75 130 ILE A N 1
ATOM 1039 C CA . ILE A 1 130 ? 0.327 0.683 -3.688 1.00 96.75 130 ILE A CA 1
ATOM 1040 C C . ILE A 1 130 ? 0.082 -0.497 -2.756 1.00 96.75 130 ILE A C 1
ATOM 1042 O O . ILE A 1 130 ? 1.023 -1.182 -2.352 1.00 96.75 130 ILE A O 1
ATOM 1046 N N . THR A 1 131 ? -1.184 -0.771 -2.474 1.00 98.06 131 THR A N 1
ATOM 1047 C CA . THR A 1 131 ?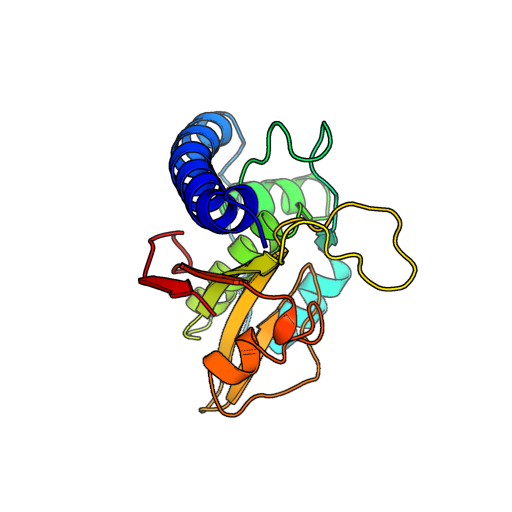 -1.603 -2.005 -1.814 1.00 98.06 131 THR A CA 1
ATOM 1048 C C . THR A 1 131 ? -2.333 -2.873 -2.819 1.00 98.06 131 THR A C 1
ATOM 1050 O O . THR A 1 131 ? -3.325 -2.441 -3.396 1.00 98.06 131 THR A O 1
ATOM 1053 N N . VAL A 1 132 ? -1.840 -4.091 -3.028 1.00 97.94 132 VAL A N 1
ATOM 1054 C CA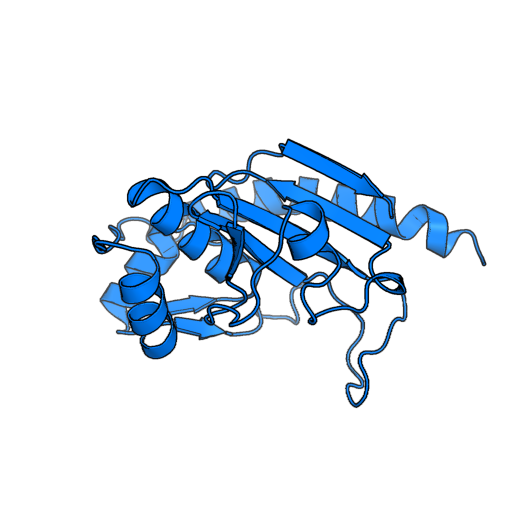 . VAL A 1 132 ? -2.492 -5.124 -3.846 1.00 97.94 132 VAL A CA 1
ATOM 1055 C C . VAL A 1 132 ? -3.077 -6.188 -2.937 1.00 97.94 132 VAL A C 1
ATOM 1057 O O . VAL A 1 132 ? -2.434 -6.592 -1.967 1.00 97.94 132 VAL A O 1
ATOM 1060 N N . PHE A 1 133 ? -4.280 -6.647 -3.243 1.00 98.00 133 PHE A N 1
ATOM 1061 C CA . PHE A 1 133 ? -4.965 -7.651 -2.438 1.00 98.00 133 PHE A CA 1
ATOM 1062 C C . PHE A 1 133 ? -5.846 -8.553 -3.291 1.00 98.00 133 PHE A C 1
ATOM 1064 O O . PHE A 1 133 ? -6.253 -8.159 -4.383 1.00 98.00 133 PHE A O 1
ATOM 1071 N N . ASP A 1 134 ? -6.094 -9.756 -2.784 1.00 97.12 134 ASP A N 1
ATOM 1072 C CA . ASP A 1 134 ? -6.924 -10.772 -3.428 1.00 97.12 134 ASP A CA 1
ATOM 1073 C C . ASP A 1 134 ? -8.357 -10.753 -2.873 1.00 97.12 134 ASP A C 1
ATOM 1075 O O . ASP A 1 134 ? -8.571 -10.670 -1.656 1.00 97.12 134 ASP A O 1
ATOM 1079 N N . VAL A 1 135 ? -9.326 -10.812 -3.785 1.00 95.44 135 VAL A N 1
ATOM 1080 C CA . VAL A 1 135 ? -10.755 -10.987 -3.522 1.00 95.44 135 VAL A CA 1
ATOM 1081 C C . VAL A 1 135 ? -11.243 -12.085 -4.458 1.00 95.44 135 VAL A C 1
ATOM 1083 O O . VAL A 1 135 ? -11.386 -11.837 -5.651 1.00 95.44 135 VAL A O 1
ATOM 1086 N N . ASP A 1 136 ? -11.471 -13.285 -3.928 1.00 92.50 136 ASP A N 1
ATOM 1087 C CA . ASP A 1 136 ? -11.981 -14.437 -4.683 1.00 92.50 136 ASP A CA 1
ATOM 1088 C C . ASP A 1 136 ? -11.225 -14.666 -6.007 1.00 92.50 136 ASP A C 1
ATOM 1090 O O . ASP A 1 136 ? -11.810 -14.650 -7.089 1.00 92.50 136 ASP A O 1
ATOM 1094 N N . GLU A 1 137 ? -9.897 -14.818 -5.920 1.00 92.06 137 GLU A N 1
ATOM 1095 C CA . GLU A 1 137 ? -8.988 -15.021 -7.067 1.00 92.06 137 GLU A CA 1
ATOM 1096 C C . GLU A 1 137 ? -8.858 -13.807 -8.008 1.00 92.06 137 GLU A C 1
ATOM 1098 O O . GLU A 1 137 ? -8.154 -13.860 -9.019 1.00 92.06 137 GLU A O 1
ATOM 1103 N N . THR A 1 138 ? -9.492 -12.684 -7.666 1.00 95.56 138 THR A N 1
ATOM 1104 C CA . THR A 1 138 ? -9.386 -11.419 -8.393 1.00 95.56 138 THR A CA 1
ATOM 1105 C C . THR A 1 138 ? -8.519 -10.430 -7.626 1.00 95.56 138 THR A C 1
ATOM 1107 O O . THR A 1 138 ? -8.808 -10.052 -6.489 1.00 95.56 138 THR A O 1
ATOM 1110 N N . TRP A 1 139 ? -7.474 -9.922 -8.275 1.00 97.75 139 TRP A N 1
ATOM 1111 C CA . TRP A 1 139 ? -6.565 -8.955 -7.670 1.00 97.75 139 TRP A CA 1
ATOM 1112 C C . TRP A 1 139 ? -7.075 -7.526 -7.839 1.00 97.75 139 TRP A C 1
ATOM 1114 O O . TRP A 1 139 ? -7.511 -7.110 -8.915 1.00 97.75 139 TRP A O 1
ATOM 1124 N N . ARG A 1 140 ? -6.988 -6.755 -6.755 1.00 97.56 140 ARG A N 1
ATOM 1125 C CA . ARG A 1 140 ? -7.454 -5.367 -6.637 1.00 97.56 140 ARG A CA 1
ATOM 1126 C C . ARG A 1 140 ? -6.331 -4.469 -6.125 1.00 97.56 140 ARG A C 1
ATOM 1128 O O . ARG A 1 140 ? -5.354 -4.946 -5.545 1.00 97.56 140 ARG A O 1
ATOM 1135 N N . ILE A 1 141 ? -6.469 -3.157 -6.338 1.00 97.56 141 ILE A N 1
ATOM 1136 C CA . ILE A 1 141 ? -5.454 -2.161 -5.964 1.00 97.56 141 ILE A CA 1
ATOM 1137 C C . ILE A 1 141 ? -6.081 -1.021 -5.168 1.00 97.56 141 ILE A C 1
ATOM 1139 O O . ILE A 1 141 ? -6.977 -0.335 -5.658 1.00 97.56 141 ILE A O 1
ATOM 1143 N N . PHE A 1 142 ? -5.521 -0.743 -3.994 1.00 96.88 142 PHE A N 1
ATOM 1144 C CA . PHE A 1 142 ? -5.585 0.580 -3.383 1.00 96.88 142 PHE A CA 1
ATOM 1145 C C . PHE A 1 142 ? -4.336 1.380 -3.740 1.00 96.88 142 PHE A C 1
ATOM 1147 O O . PHE A 1 142 ? -3.207 0.896 -3.631 1.00 96.88 142 PHE A O 1
ATOM 1154 N N . SER A 1 143 ? -4.523 2.637 -4.127 1.00 93.94 143 SER A N 1
ATOM 1155 C CA . SER A 1 143 ? -3.417 3.574 -4.278 1.00 93.94 143 SER A CA 1
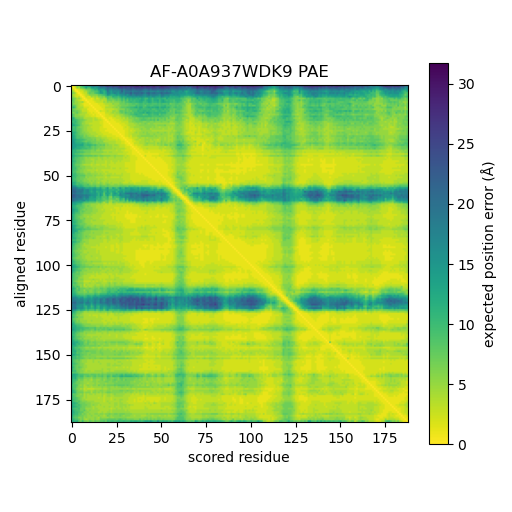ATOM 1156 C C . SER A 1 143 ? -3.809 4.954 -3.781 1.00 93.94 143 SER A C 1
ATOM 1158 O O . SER A 1 143 ? -4.835 5.510 -4.179 1.00 93.94 143 SER A O 1
ATOM 1160 N N . ASN A 1 144 ? -2.956 5.514 -2.920 1.00 90.50 144 ASN A N 1
ATOM 1161 C CA . ASN A 1 144 ? -3.284 6.682 -2.113 1.00 90.50 144 ASN A CA 1
ATOM 1162 C C . ASN A 1 144 ? -4.574 6.407 -1.326 1.00 90.50 144 ASN A C 1
ATOM 1164 O O . ASN A 1 144 ? -4.610 5.454 -0.564 1.00 90.50 144 ASN A O 1
ATOM 1168 N N . ASN A 1 145 ? -5.631 7.190 -1.535 1.00 91.12 145 ASN A N 1
ATOM 1169 C CA . ASN A 1 145 ? -6.924 7.058 -0.865 1.00 91.12 145 ASN A CA 1
ATOM 1170 C C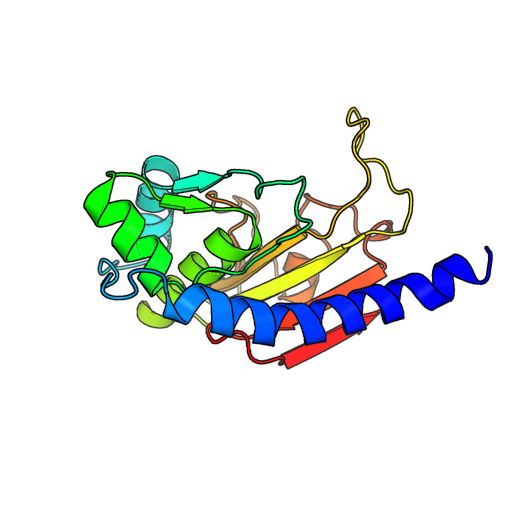 . ASN A 1 145 ? -8.031 6.475 -1.768 1.00 91.12 145 ASN A C 1
ATOM 1172 O O . ASN A 1 145 ? -9.210 6.705 -1.511 1.00 91.12 145 ASN A O 1
ATOM 1176 N N . LEU A 1 146 ? -7.675 5.790 -2.861 1.00 94.06 146 LEU A N 1
ATOM 1177 C CA . LEU A 1 146 ? -8.638 5.306 -3.853 1.00 94.06 146 LEU A CA 1
ATOM 1178 C C . LEU A 1 146 ? -8.488 3.809 -4.120 1.00 94.06 146 LEU A C 1
ATOM 1180 O O . LEU A 1 146 ? -7.379 3.320 -4.348 1.00 94.06 146 LEU A O 1
ATOM 1184 N N . LEU A 1 147 ? -9.630 3.121 -4.172 1.00 95.44 147 LEU A N 1
ATOM 1185 C CA . LEU A 1 147 ? -9.765 1.795 -4.767 1.00 95.44 147 LEU A CA 1
ATOM 1186 C C . LEU A 1 147 ? -9.837 1.938 -6.289 1.00 95.44 147 LEU A C 1
ATOM 1188 O O . LEU A 1 147 ? -10.630 2.721 -6.817 1.00 95.44 147 LEU A O 1
ATOM 1192 N N . TYR A 1 148 ? -8.998 1.193 -6.996 1.00 93.50 148 TYR A N 1
ATOM 1193 C CA . TYR A 1 148 ? -9.009 1.177 -8.452 1.00 93.50 148 TYR A CA 1
ATOM 1194 C C . TYR A 1 148 ? -10.205 0.362 -8.945 1.00 93.50 148 TYR A C 1
ATOM 1196 O O . TYR A 1 148 ? -10.541 -0.680 -8.383 1.00 93.50 148 TYR A O 1
ATOM 1204 N N . ALA A 1 149 ? -10.851 0.851 -10.005 1.00 91.12 149 ALA A N 1
ATOM 1205 C CA . ALA A 1 149 ? -12.004 0.183 -10.606 1.00 91.12 149 ALA A CA 1
ATOM 1206 C C . ALA A 1 149 ? -11.604 -1.070 -11.405 1.00 91.12 149 ALA A C 1
ATOM 1208 O O . ALA A 1 149 ? -12.440 -1.925 -11.682 1.00 91.12 149 ALA A O 1
ATOM 1209 N N . GLN A 1 150 ? -10.337 -1.155 -11.812 1.00 93.00 150 GLN A N 1
ATOM 1210 C CA . GLN A 1 150 ? -9.784 -2.285 -12.541 1.00 93.00 150 GLN A CA 1
ATOM 1211 C C . GLN A 1 150 ? -9.661 -3.525 -11.650 1.00 93.00 150 GLN A C 1
ATOM 1213 O O . GLN A 1 150 ? -9.439 -3.438 -10.440 1.00 93.00 150 GLN A O 1
ATOM 1218 N N . HIS A 1 151 ? -9.764 -4.672 -12.306 1.00 94.88 151 HIS A N 1
ATOM 1219 C CA . HIS A 1 151 ? -9.632 -6.005 -11.740 1.00 94.88 151 HIS A CA 1
ATOM 1220 C C . HIS A 1 151 ? -8.555 -6.733 -12.538 1.00 94.88 151 HIS A C 1
ATOM 1222 O O . HIS A 1 151 ? -8.423 -6.486 -13.740 1.00 94.88 151 HIS A O 1
ATOM 1228 N N . PHE A 1 152 ? -7.779 -7.586 -11.879 1.00 96.31 152 PHE A N 1
ATOM 1229 C CA . PHE A 1 152 ? -6.643 -8.251 -12.505 1.00 96.31 152 PHE A CA 1
ATOM 1230 C C . PHE A 1 152 ? -6.637 -9.743 -12.181 1.00 96.31 152 PHE A C 1
ATOM 1232 O O . PHE A 1 152 ? -6.860 -10.134 -11.038 1.00 96.31 152 PHE A O 1
ATOM 1239 N N . ASP A 1 153 ? -6.283 -10.560 -13.168 1.00 96.12 153 ASP A N 1
ATOM 1240 C CA . ASP A 1 153 ? -6.284 -12.026 -13.046 1.00 96.12 153 ASP A CA 1
ATOM 1241 C C . ASP A 1 153 ? -5.096 -12.566 -12.230 1.00 96.12 153 ASP A C 1
ATOM 1243 O O . ASP A 1 153 ? -4.990 -13.757 -11.952 1.00 96.12 153 ASP A O 1
ATOM 1247 N N . SER A 1 154 ? -4.132 -11.708 -11.880 1.00 96.62 154 SER A N 1
ATOM 1248 C CA . SER A 1 154 ? -2.983 -12.095 -11.062 1.00 96.62 154 SER A CA 1
ATOM 1249 C C . SER A 1 154 ? -2.367 -10.907 -10.330 1.00 96.62 154 SER A C 1
ATOM 1251 O O . SER A 1 154 ? -2.469 -9.756 -10.767 1.00 96.62 154 SER A O 1
ATOM 1253 N N . GLN A 1 155 ? -1.629 -11.196 -9.254 1.00 95.75 155 GLN A N 1
ATOM 1254 C CA . GLN A 1 155 ? -0.852 -10.185 -8.533 1.00 95.75 155 GLN A CA 1
ATOM 1255 C C . GLN A 1 155 ? 0.128 -9.455 -9.455 1.00 95.75 155 GLN A C 1
ATOM 1257 O O . GLN A 1 155 ? 0.324 -8.251 -9.330 1.00 95.75 155 GLN A O 1
ATOM 1262 N N . GLU A 1 156 ? 0.776 -10.179 -10.367 1.00 95.62 156 GLU A N 1
ATOM 1263 C CA . GLU A 1 156 ? 1.752 -9.584 -11.275 1.00 95.62 156 GLU A CA 1
ATOM 1264 C C . GLU A 1 156 ? 1.082 -8.656 -12.293 1.00 95.62 156 GLU A C 1
ATOM 1266 O O . GLU A 1 156 ? 1.589 -7.558 -12.520 1.00 95.62 156 GLU A O 1
ATOM 1271 N N . ALA A 1 157 ? -0.081 -9.039 -12.828 1.00 95.06 157 ALA A N 1
ATOM 1272 C CA . ALA A 1 157 ? -0.879 -8.166 -13.686 1.00 95.06 157 ALA A CA 1
ATOM 1273 C C . ALA A 1 157 ? -1.299 -6.896 -12.931 1.00 95.06 157 ALA A C 1
ATOM 1275 O O . ALA A 1 157 ? -1.047 -5.795 -13.413 1.00 95.06 157 ALA A O 1
ATOM 1276 N N . ALA A 1 158 ? -1.802 -7.022 -11.697 1.00 95.88 158 ALA A N 1
ATOM 1277 C CA . ALA A 1 158 ? -2.124 -5.864 -10.861 1.00 95.88 158 ALA A CA 1
ATOM 1278 C C . ALA A 1 158 ? -0.911 -4.939 -10.660 1.00 95.88 158 ALA A C 1
ATOM 1280 O O . ALA A 1 158 ? -1.030 -3.721 -10.733 1.00 95.88 158 ALA A O 1
ATOM 1281 N N . ILE A 1 159 ? 0.285 -5.493 -10.453 1.00 95.00 159 ILE A N 1
ATOM 1282 C CA . ILE A 1 159 ? 1.509 -4.706 -10.262 1.00 95.00 159 ILE A CA 1
ATOM 1283 C C . ILE A 1 159 ? 1.981 -4.040 -11.556 1.00 95.00 159 ILE A C 1
ATOM 1285 O O . ILE A 1 159 ? 2.440 -2.903 -11.500 1.00 95.00 159 ILE A O 1
ATOM 1289 N N . LEU A 1 160 ? 1.926 -4.710 -12.704 1.00 94.25 160 LEU A N 1
ATOM 1290 C CA . LEU A 1 160 ? 2.518 -4.207 -13.951 1.00 94.25 160 LEU A CA 1
ATOM 1291 C C . LEU A 1 160 ? 1.540 -3.391 -14.804 1.00 94.25 160 LEU A C 1
ATOM 1293 O O . LEU A 1 160 ? 1.978 -2.569 -15.607 1.00 94.25 160 LEU A O 1
ATOM 1297 N N . GLU A 1 161 ? 0.239 -3.573 -14.596 1.00 92.69 161 GLU A N 1
ATOM 1298 C CA . GLU A 1 161 ? -0.843 -2.943 -15.361 1.00 92.69 161 GLU A CA 1
ATOM 1299 C C . GLU A 1 161 ? -1.653 -1.950 -14.507 1.00 92.69 161 GLU A C 1
ATOM 1301 O O . GLU A 1 161 ? -2.726 -1.498 -14.900 1.00 92.69 161 GLU A O 1
ATOM 1306 N N . ASN A 1 162 ? -1.109 -1.533 -13.355 1.00 85.25 162 ASN A N 1
ATOM 1307 C CA . ASN A 1 162 ? -1.743 -0.617 -12.396 1.00 85.25 162 ASN A CA 1
ATOM 1308 C C . ASN A 1 162 ? -2.105 0.777 -12.953 1.00 85.25 162 ASN A C 1
ATOM 1310 O O . ASN A 1 162 ? -2.680 1.576 -12.229 1.00 85.25 162 ASN A O 1
ATOM 1314 N N . GLY A 1 163 ? -1.714 1.144 -14.177 1.00 83.69 163 GLY A N 1
ATOM 1315 C CA . GLY A 1 163 ? -2.036 2.436 -14.803 1.00 83.69 163 GLY A CA 1
ATOM 1316 C C . GLY A 1 163 ? -1.347 3.679 -14.206 1.00 83.69 163 GLY A C 1
ATOM 1317 O O . GLY A 1 163 ? -1.410 4.762 -14.795 1.00 83.69 163 GLY A O 1
ATOM 1318 N N . PHE A 1 164 ? -0.651 3.569 -13.071 1.00 84.62 164 PHE A N 1
ATOM 1319 C CA . PHE A 1 164 ? 0.162 4.645 -12.501 1.00 84.62 164 PHE A CA 1
ATOM 1320 C C . PHE A 1 164 ? 1.483 4.818 -13.254 1.00 84.62 164 PHE A C 1
ATOM 1322 O O . PHE A 1 164 ? 1.861 5.949 -13.589 1.00 84.62 164 PHE A O 1
ATOM 1329 N N . TYR A 1 165 ? 2.163 3.702 -13.528 1.00 85.44 165 TYR A N 1
ATOM 1330 C CA . TYR A 1 165 ? 3.311 3.624 -14.427 1.00 85.44 165 TYR A CA 1
ATOM 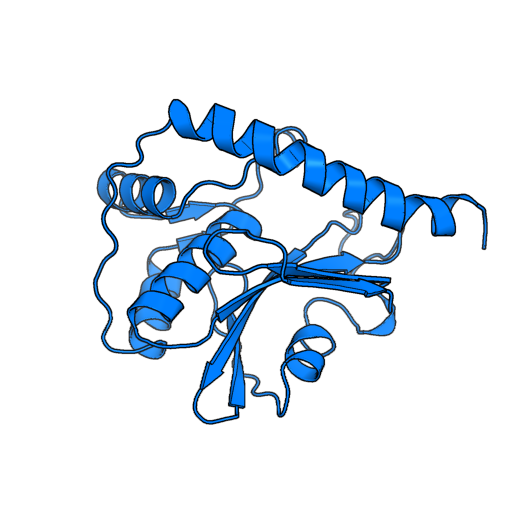1331 C C . TYR A 1 165 ? 2.996 2.685 -15.590 1.00 85.44 165 TYR A C 1
ATOM 1333 O O . TYR A 1 165 ? 2.422 1.624 -15.352 1.00 85.44 165 TYR A O 1
ATOM 1341 N N . PRO A 1 166 ? 3.400 3.026 -16.828 1.00 87.25 166 PRO A N 1
ATOM 1342 C CA . PRO A 1 166 ? 3.451 2.025 -17.883 1.00 87.25 166 PRO A CA 1
ATOM 1343 C C . PRO A 1 166 ? 4.474 0.949 -17.494 1.00 87.25 166 PRO A C 1
ATOM 1345 O O . PRO A 1 166 ? 5.502 1.264 -16.881 1.00 87.25 166 PRO A O 1
ATOM 1348 N N . LYS A 1 167 ? 4.201 -0.310 -17.845 1.00 87.00 167 LYS A N 1
ATOM 1349 C CA . LYS A 1 167 ? 5.026 -1.474 -17.484 1.00 87.00 167 LYS A CA 1
ATOM 1350 C C . LYS A 1 167 ? 6.504 -1.268 -17.822 1.00 87.00 167 LYS A C 1
ATOM 1352 O O . LYS A 1 167 ? 7.372 -1.562 -17.009 1.00 87.00 167 LYS A O 1
ATOM 1357 N N . GLU A 1 168 ? 6.792 -0.679 -18.979 1.00 86.81 168 GLU A N 1
ATOM 1358 C CA . GLU A 1 168 ? 8.142 -0.439 -19.507 1.00 86.81 168 GLU A CA 1
ATOM 1359 C C . GLU A 1 168 ? 8.921 0.612 -18.705 1.00 86.81 168 GLU A C 1
ATOM 136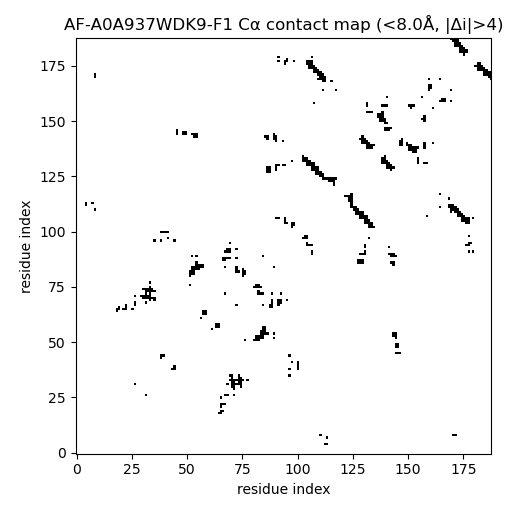1 O O . GLU A 1 168 ? 10.145 0.728 -18.827 1.00 86.81 168 GLU A O 1
ATOM 1366 N N . ALA A 1 169 ? 8.216 1.414 -17.903 1.00 88.06 169 ALA A N 1
ATOM 1367 C CA . ALA A 1 169 ? 8.836 2.359 -16.995 1.00 88.06 169 ALA A CA 1
ATOM 1368 C C . ALA A 1 169 ? 9.204 1.721 -15.657 1.00 88.06 169 ALA A C 1
ATOM 1370 O O . ALA A 1 169 ? 10.062 2.278 -14.983 1.00 88.06 169 ALA A O 1
ATOM 1371 N N . ILE A 1 170 ? 8.614 0.596 -15.252 1.00 89.69 170 ILE A N 1
ATOM 1372 C CA . ILE A 1 170 ? 8.950 -0.070 -13.990 1.00 89.69 170 ILE A CA 1
ATOM 1373 C C . ILE A 1 170 ? 10.234 -0.875 -14.205 1.00 89.69 1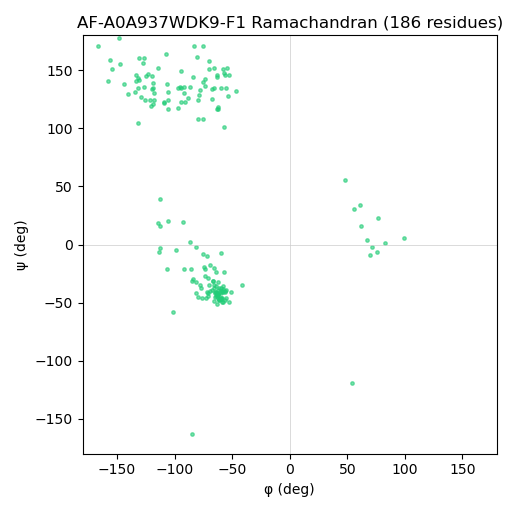70 ILE A C 1
ATOM 1375 O O . ILE A 1 170 ? 10.307 -1.694 -15.108 1.00 89.69 170 ILE A O 1
ATOM 1379 N N . ILE A 1 171 ? 11.259 -0.637 -13.385 1.00 89.25 171 ILE A N 1
ATOM 1380 C CA . ILE A 1 171 ? 12.532 -1.390 -13.445 1.00 89.25 171 ILE A CA 1
ATOM 1381 C C . ILE A 1 171 ? 12.686 -2.365 -12.280 1.00 89.25 171 ILE A C 1
ATOM 1383 O O . ILE A 1 171 ? 13.516 -3.274 -12.304 1.00 89.25 171 ILE A O 1
ATOM 1387 N N . LEU A 1 172 ? 11.950 -2.112 -11.203 1.00 89.88 172 LEU A N 1
ATOM 1388 C CA . LEU A 1 172 ? 12.014 -2.881 -9.979 1.00 89.88 172 LEU A CA 1
ATOM 1389 C C . LEU A 1 172 ? 10.720 -2.682 -9.207 1.00 89.88 172 LEU A C 1
ATOM 1391 O O . LEU A 1 172 ? 10.216 -1.561 -9.120 1.00 89.88 172 LEU A O 1
ATOM 1395 N N . TYR A 1 173 ? 10.232 -3.753 -8.599 1.00 91.19 173 TYR A N 1
ATOM 1396 C CA . TYR A 1 173 ? 9.232 -3.652 -7.553 1.00 91.19 173 TYR A CA 1
ATOM 1397 C C . TYR A 1 173 ? 9.593 -4.528 -6.356 1.00 91.19 173 TYR A C 1
ATOM 1399 O O . TYR A 1 173 ? 10.214 -5.589 -6.481 1.00 91.19 173 TYR A O 1
ATOM 1407 N N . GLU A 1 174 ? 9.235 -4.052 -5.171 1.00 92.06 174 GLU A N 1
ATOM 1408 C CA . GLU A 1 174 ? 9.422 -4.758 -3.908 1.00 92.06 174 GLU A CA 1
ATOM 1409 C C . GLU A 1 174 ? 8.065 -5.015 -3.271 1.00 92.06 174 GLU A C 1
ATOM 1411 O O . GLU A 1 174 ? 7.259 -4.098 -3.148 1.00 92.06 174 GLU A O 1
ATOM 1416 N N . ILE A 1 175 ? 7.828 -6.261 -2.872 1.00 94.31 175 ILE A N 1
ATOM 1417 C CA . ILE A 1 175 ? 6.604 -6.688 -2.204 1.00 94.31 175 ILE A CA 1
ATOM 1418 C C . ILE A 1 175 ? 6.904 -6.901 -0.729 1.00 94.31 175 ILE A C 1
ATOM 1420 O O . ILE A 1 175 ? 7.855 -7.610 -0.377 1.00 94.31 175 ILE A O 1
ATOM 1424 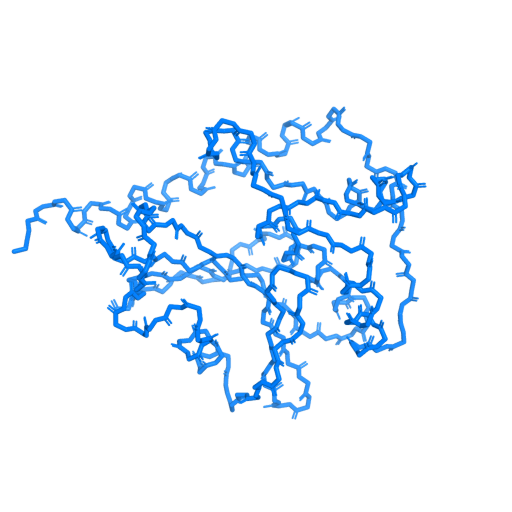N N . ARG A 1 176 ? 6.060 -6.325 0.120 1.00 94.38 176 ARG A N 1
ATOM 1425 C CA . ARG A 1 176 ? 6.087 -6.476 1.570 1.00 94.38 176 ARG A CA 1
ATOM 1426 C C . ARG A 1 176 ? 4.719 -6.903 2.091 1.00 94.38 176 ARG A C 1
ATOM 1428 O O . ARG A 1 176 ? 3.694 -6.664 1.458 1.00 94.38 176 ARG A O 1
ATOM 1435 N N . THR A 1 177 ? 4.705 -7.532 3.253 1.00 94.62 177 THR A N 1
ATOM 1436 C CA . THR A 1 177 ? 3.486 -7.784 4.034 1.00 94.62 177 THR A CA 1
ATOM 1437 C C . THR A 1 177 ? 2.998 -6.505 4.728 1.00 94.62 177 THR A C 1
ATOM 1439 O O . THR A 1 177 ? 3.702 -5.496 4.763 1.00 94.62 177 THR A O 1
ATOM 1442 N N . HIS A 1 178 ? 1.801 -6.550 5.322 1.00 90.56 178 HIS A N 1
ATOM 1443 C CA . HIS A 1 178 ? 1.212 -5.450 6.106 1.00 90.56 178 HIS A CA 1
ATOM 1444 C C . HIS A 1 178 ? 2.078 -4.979 7.296 1.00 90.56 178 HIS A C 1
ATOM 1446 O O . HIS A 1 178 ? 1.955 -3.840 7.730 1.00 90.56 178 HIS A O 1
ATOM 1452 N N . ASP A 1 179 ? 2.968 -5.829 7.822 1.00 89.25 179 ASP A N 1
ATOM 1453 C CA . ASP A 1 179 ? 3.949 -5.489 8.865 1.00 89.25 179 ASP A CA 1
ATOM 1454 C C . ASP A 1 179 ? 5.312 -5.059 8.283 1.00 89.25 179 ASP A C 1
ATOM 1456 O O . ASP A 1 179 ? 6.333 -5.077 8.974 1.00 89.25 179 ASP A O 1
ATOM 1460 N N . LEU A 1 180 ? 5.326 -4.667 7.003 1.00 87.38 180 LEU A N 1
ATOM 1461 C CA . LEU A 1 180 ? 6.476 -4.165 6.245 1.00 87.38 180 LEU A CA 1
ATOM 1462 C C . LEU A 1 180 ? 7.637 -5.167 6.104 1.00 87.38 180 LEU A C 1
ATOM 1464 O O . LEU A 1 180 ? 8.741 -4.779 5.712 1.00 87.38 180 LEU A O 1
ATOM 1468 N N . LYS A 1 181 ? 7.418 -6.464 6.367 1.00 89.00 181 LYS A N 1
ATOM 1469 C CA . LYS A 1 181 ? 8.443 -7.489 6.125 1.00 89.00 181 LYS A CA 1
ATOM 1470 C C . LYS A 1 181 ? 8.591 -7.759 4.627 1.00 89.00 181 LYS A C 1
ATOM 1472 O O . LYS A 1 181 ? 7.587 -7.889 3.927 1.00 89.00 181 LYS A O 1
ATOM 1477 N N . PRO A 1 182 ? 9.827 -7.878 4.113 1.00 89.69 182 PRO A N 1
ATOM 1478 C CA . PRO A 1 182 ? 10.051 -8.161 2.703 1.00 89.69 182 PRO A CA 1
ATOM 1479 C C . PRO A 1 182 ? 9.583 -9.576 2.347 1.00 89.69 182 PRO A C 1
ATOM 1481 O O . PRO A 1 182 ? 9.917 -10.538 3.035 1.00 89.69 182 PRO A O 1
ATOM 1484 N N . VAL A 1 183 ? 8.856 -9.694 1.236 1.00 92.62 183 VAL A N 1
ATOM 1485 C CA . VAL A 1 183 ? 8.443 -10.970 0.632 1.00 92.62 183 VAL A CA 1
ATOM 1486 C C . VAL A 1 183 ? 9.349 -11.291 -0.549 1.00 92.62 183 VAL A C 1
ATOM 1488 O O . VAL A 1 183 ? 10.011 -12.325 -0.576 1.00 92.62 183 VAL A O 1
ATOM 1491 N N . ARG A 1 184 ? 9.403 -10.384 -1.533 1.00 91.88 184 ARG A N 1
ATOM 1492 C CA . ARG A 1 184 ? 10.224 -10.540 -2.739 1.00 91.88 184 ARG A CA 1
ATOM 1493 C C . ARG A 1 184 ? 10.588 -9.195 -3.353 1.00 91.88 184 ARG A C 1
ATOM 1495 O O . ARG A 1 184 ? 9.828 -8.236 -3.263 1.00 91.88 184 ARG A O 1
ATOM 1502 N N . THR A 1 185 ? 11.732 -9.152 -4.026 1.00 88.62 185 THR A N 1
ATOM 1503 C CA . THR A 1 185 ? 12.153 -8.026 -4.867 1.00 88.62 185 THR A CA 1
ATOM 1504 C C . THR A 1 185 ? 12.363 -8.555 -6.277 1.00 88.62 185 THR A C 1
ATOM 1506 O O . THR A 1 185 ? 13.149 -9.485 -6.459 1.00 88.62 185 THR A O 1
ATOM 1509 N N . ILE A 1 186 ? 11.690 -7.967 -7.262 1.00 88.50 186 ILE A N 1
ATOM 1510 C CA . ILE A 1 186 ? 11.750 -8.396 -8.661 1.00 88.50 186 ILE A CA 1
ATOM 1511 C C . ILE A 1 186 ? 12.293 -7.244 -9.502 1.00 88.50 186 ILE A C 1
ATOM 1513 O O . ILE A 1 186 ? 11.903 -6.091 -9.324 1.00 88.50 186 ILE A O 1
ATOM 1517 N N . ARG A 1 187 ? 13.236 -7.562 -10.392 1.00 85.19 187 ARG A N 1
ATOM 1518 C CA . ARG A 1 187 ? 13.704 -6.658 -11.448 1.00 85.19 187 ARG A CA 1
ATOM 1519 C C . ARG A 1 187 ? 12.926 -6.978 -12.717 1.00 85.19 187 ARG A C 1
ATOM 1521 O O . ARG A 1 187 ? 12.760 -8.158 -13.018 1.00 85.19 187 ARG A O 1
ATOM 1528 N N . VAL A 1 188 ? 12.467 -5.934 -13.396 1.00 83.81 188 VAL A N 1
ATOM 1529 C CA . VAL A 1 188 ? 11.671 -6.007 -14.629 1.00 83.81 188 VAL A CA 1
ATOM 1530 C C . VAL A 1 188 ? 12.562 -5.719 -15.829 1.00 83.81 188 VAL A C 1
ATOM 1532 O O . VAL A 1 188 ? 13.445 -4.835 -15.701 1.00 83.81 188 VAL A O 1
#

Foldseek 3Di:
DDPCQVCVVVVVVVVVVVQAVLLVVVQVPAQLQFDDDADQALVSVLVCLLVAEDEDQDPPRCPNVHAHALSRQRVCCVVPVHGYYHFRNQQLVSLVNCVNNPKFKKKKKFAFGFPDDDPPDPDTGDIGIWMWIDDPQWIWIDTRSHTDPDIDNDPVCCVQVVVPDHNNGTQKMWIAHSVRHTDDIDGD

Sequence (188 aa):
MGILSAIYPSAVRVGYKLRMPLSQFINRFRDNSGTPLKFTDYEEFADWFKANAKWEQDELNGLLDNISTAGNMWAQWRQNGIMKGDCDDLANVSANVLKDIGHQAYIVTLTPRLGFKREGKKKKSWGHVITVFDVDETWRIFSNNLLYAQHFDSQEAAILENGFYPKEAIILYEIRTHDLKPVRTIRV

Radius of gyration: 16.21 Å; Cα contacts (8 Å, |Δi|>4): 337; chains: 1; bounding box: 44×34×42 Å

Nearest PDB structures (foldseek):
  1w4t-assembly1_A  TM=4.459E-01  e=6.266E-03  Pseudomonas aeruginosa
  7sqc-assembly1_X3  TM=4.922E-01  e=1.666E-01  Chlamydomonas reinhardtii
  3gc2-assembly1_A  TM=4.849E-01  e=2.357E+00  Salmonella enterica subsp. enterica serovar Typhimurium
  3mwc-assembly1_A-2  TM=4.421E-01  e=2.849E+00  Kosmotoga olearia TBF 19.5.1
  2oqb-assembly1_B  TM=3.057E-01  e=1.951E+00  Rattus norvegicus

Mean predicted aligned error: 5.54 Å

pLDDT: mean 86.89, std 12.54, range [48.12, 98.12]

Secondary structure (DSSP, 8-state):
--HHHHHHHHHHHHHHHHHHHHHHHHHTTS---PPPPP-SSHHHHHHHHHHHEEE-PPHHHHTT-----HHHHHHHHHHHSSEEE-HHHHHHHHHHHHHHTT--EEEEEEEEPTT---TT--SPP--EEEEEEEETTEEEEEETTEE-S--BSSHHHHHHSSSSS-GGGEEEEEEE-TT--EEEEEE-

Solvent-accessible surface area (backbone atoms only — not comparable to full-atom values): 10198 Å² total; per-residue (Å²): 138,60,73,65,70,71,46,46,65,55,52,52,54,52,48,54,66,55,37,52,61,51,17,56,56,56,47,72,78,45,66,57,83,21,68,78,83,86,57,84,47,71,62,61,41,36,58,50,35,48,75,36,36,44,77,37,82,52,66,82,83,48,75,72,58,56,58,53,51,48,26,32,46,33,30,44,21,73,74,66,71,40,29,74,32,32,37,55,28,34,14,35,36,50,17,44,53,38,42,75,57,69,33,63,33,28,31,35,40,41,32,50,40,90,82,44,59,60,88,97,45,92,58,77,59,60,72,47,30,27,18,40,32,50,54,94,79,34,20,38,38,39,46,46,43,40,65,52,91,62,76,21,86,34,70,64,49,41,68,42,64,60,74,82,52,62,51,91,41,40,41,33,38,38,36,20,39,51,86,68,47,80,74,51,76,48,78,98